Protein AF-A0A2T4DAT3-F1 (afdb_monomer)

Radius of gyration: 27.88 Å; Cα contacts (8 Å, |Δi|>4): 428; chains: 1; bounding box: 68×64×78 Å

Structure (mmCIF, N/CA/C/O backbone):
data_AF-A0A2T4DAT3-F1
#
_entry.id   AF-A0A2T4DAT3-F1
#
loop_
_atom_site.group_PDB
_atom_site.id
_atom_site.type_symbol
_atom_site.label_atom_id
_atom_site.label_alt_id
_atom_site.label_comp_id
_atom_site.label_asym_id
_atom_site.label_entity_id
_atom_site.label_seq_id
_atom_site.pdbx_PDB_ins_code
_atom_site.Cartn_x
_atom_site.Cartn_y
_atom_site.Cartn_z
_atom_site.occupancy
_atom_site.B_iso_or_equiv
_atom_site.auth_seq_id
_atom_site.auth_comp_id
_atom_site.auth_asym_id
_atom_site.auth_atom_id
_atom_site.pdbx_PDB_model_num
ATOM 1 N N . VAL A 1 1 ? 21.971 0.943 -0.989 1.00 44.75 1 VAL A N 1
ATOM 2 C CA . VAL A 1 1 ? 23.354 1.450 -1.179 1.00 44.75 1 VAL A CA 1
ATOM 3 C C . VAL A 1 1 ? 23.614 1.652 -2.658 1.00 44.75 1 VAL A C 1
ATOM 5 O O . VAL A 1 1 ? 23.822 2.780 -3.037 1.00 44.75 1 VAL A O 1
ATOM 8 N N . CYS A 1 2 ? 23.488 0.635 -3.516 1.00 46.16 2 CYS A N 1
ATOM 9 C CA . CYS A 1 2 ? 23.669 0.823 -4.967 1.00 46.16 2 CYS A CA 1
ATOM 10 C C . CYS A 1 2 ? 22.626 1.725 -5.662 1.00 46.16 2 CYS A C 1
ATOM 12 O O . CYS A 1 2 ? 22.816 2.044 -6.820 1.00 46.16 2 CYS A O 1
ATOM 14 N N . SER A 1 3 ? 21.560 2.124 -4.964 1.00 50.38 3 SER A N 1
ATOM 15 C CA . SER A 1 3 ? 20.438 2.949 -5.436 1.00 50.38 3 SER A CA 1
ATOM 16 C C . SER A 1 3 ? 20.541 4.433 -5.038 1.00 50.38 3 SER A C 1
ATOM 18 O O . SER A 1 3 ? 19.525 5.116 -4.951 1.00 50.38 3 SER A O 1
ATOM 20 N N . SER A 1 4 ? 21.725 4.925 -4.659 1.00 55.03 4 SER A N 1
ATOM 21 C CA . SER A 1 4 ? 21.943 6.351 -4.364 1.00 55.03 4 SER A CA 1
ATOM 22 C C . SER A 1 4 ? 22.802 6.982 -5.456 1.00 55.03 4 SER A C 1
ATOM 24 O O . SER A 1 4 ? 23.972 6.623 -5.598 1.00 55.03 4 SER A O 1
ATOM 26 N N . ASP A 1 5 ? 22.217 7.927 -6.190 1.00 55.81 5 ASP A N 1
ATOM 27 C CA . ASP A 1 5 ? 22.676 8.397 -7.507 1.00 55.81 5 ASP A CA 1
ATOM 28 C C . ASP A 1 5 ? 24.025 9.137 -7.527 1.00 55.81 5 ASP A C 1
ATOM 30 O O . ASP A 1 5 ? 24.589 9.352 -8.597 1.00 55.81 5 ASP A O 1
ATOM 34 N N . LEU A 1 6 ? 24.574 9.522 -6.369 1.00 57.94 6 LEU A N 1
ATOM 35 C CA . LEU A 1 6 ? 25.832 10.278 -6.255 1.00 57.94 6 LEU A CA 1
ATOM 36 C C . LEU A 1 6 ? 26.681 9.826 -5.056 1.00 57.94 6 LEU A C 1
ATOM 38 O O . LEU A 1 6 ? 27.266 10.637 -4.343 1.00 57.94 6 LEU A O 1
ATOM 42 N N . LEU A 1 7 ? 26.773 8.512 -4.845 1.00 61.69 7 LEU A N 1
ATOM 43 C CA . LEU A 1 7 ? 27.528 7.896 -3.742 1.00 61.69 7 LEU A CA 1
ATOM 44 C C . LEU A 1 7 ? 28.990 8.373 -3.647 1.00 61.69 7 LEU A C 1
ATOM 46 O O . LEU A 1 7 ? 29.550 8.421 -2.559 1.00 61.69 7 LEU A O 1
ATOM 50 N N . GLU A 1 8 ? 29.599 8.748 -4.775 1.00 57.25 8 GLU A N 1
ATOM 51 C CA . GLU A 1 8 ? 30.978 9.256 -4.842 1.00 57.25 8 GLU A CA 1
ATOM 52 C C . GLU A 1 8 ? 31.141 10.676 -4.274 1.00 57.25 8 GLU A C 1
ATOM 54 O O . GLU A 1 8 ? 32.250 11.082 -3.926 1.00 57.25 8 GLU A O 1
ATOM 59 N N . HIS A 1 9 ? 30.048 11.434 -4.171 1.00 68.31 9 HIS A N 1
ATOM 60 C CA . HIS A 1 9 ? 30.037 12.806 -3.664 1.00 68.31 9 HIS A CA 1
ATOM 61 C C . HIS A 1 9 ? 29.484 12.924 -2.241 1.00 68.31 9 HIS A C 1
ATOM 63 O O . HIS A 1 9 ? 29.600 13.992 -1.634 1.00 68.31 9 HIS A O 1
ATOM 69 N N . ASP A 1 10 ? 28.918 11.844 -1.703 1.00 69.44 10 ASP A N 1
ATOM 70 C CA . ASP A 1 10 ? 28.382 11.799 -0.350 1.00 69.44 10 ASP A CA 1
ATOM 71 C C . ASP A 1 10 ? 29.398 11.248 0.654 1.00 69.44 10 ASP A C 1
ATOM 73 O O . ASP A 1 10 ? 30.146 10.306 0.395 1.00 69.44 10 ASP A O 1
ATOM 77 N N . ASP A 1 11 ? 29.385 11.818 1.861 1.00 84.56 11 ASP A N 1
ATOM 78 C CA . ASP A 1 11 ? 30.088 11.230 3.000 1.00 84.56 11 ASP A CA 1
ATOM 79 C C . ASP A 1 11 ? 29.506 9.840 3.315 1.00 84.56 11 ASP A C 1
ATOM 81 O O . ASP A 1 11 ? 28.287 9.640 3.312 1.00 84.56 11 ASP A O 1
ATOM 85 N N . ALA A 1 12 ? 30.370 8.881 3.649 1.00 79.06 12 ALA A N 1
ATOM 86 C CA . ALA A 1 12 ? 30.005 7.484 3.870 1.00 79.06 12 ALA A CA 1
ATOM 87 C C . ALA A 1 12 ? 28.898 7.322 4.927 1.00 79.06 12 ALA A C 1
ATOM 89 O O . ALA A 1 12 ? 28.003 6.487 4.779 1.00 79.06 12 ALA A O 1
ATOM 90 N N . ASN A 1 13 ? 28.912 8.154 5.973 1.00 82.25 13 ASN A N 1
ATOM 91 C CA . ASN A 1 13 ? 27.874 8.140 7.005 1.00 82.25 13 ASN A CA 1
ATOM 92 C C . ASN A 1 13 ? 26.512 8.616 6.473 1.00 82.25 13 ASN A C 1
ATOM 94 O O . ASN A 1 13 ? 25.479 8.051 6.837 1.00 82.25 13 ASN A O 1
ATOM 98 N N . ARG A 1 14 ? 26.494 9.615 5.581 1.00 82.00 14 ARG A N 1
ATOM 99 C CA . ARG A 1 14 ? 25.264 10.100 4.936 1.00 82.00 14 ARG A CA 1
ATOM 100 C C . ARG A 1 14 ? 24.715 9.081 3.947 1.00 82.00 14 ARG A C 1
ATOM 102 O O . ARG A 1 14 ? 23.517 8.805 3.977 1.00 82.00 14 ARG A O 1
ATOM 109 N N . ALA A 1 15 ? 25.584 8.448 3.161 1.00 78.38 15 ALA A N 1
ATOM 110 C CA . ALA A 1 15 ? 25.191 7.366 2.263 1.00 78.38 15 ALA A CA 1
ATOM 111 C C . ALA A 1 15 ? 24.583 6.178 3.038 1.00 78.38 15 ALA A C 1
ATOM 113 O O . ALA A 1 15 ? 23.573 5.603 2.622 1.00 78.38 15 ALA A O 1
ATOM 114 N N . LEU A 1 16 ? 25.144 5.842 4.209 1.00 82.19 16 LEU A N 1
ATOM 115 C CA . LEU A 1 16 ? 24.597 4.813 5.098 1.00 82.19 16 LEU A CA 1
ATOM 116 C C . LEU A 1 16 ? 23.204 5.190 5.621 1.00 82.19 16 LEU A C 1
ATOM 118 O O . LEU A 1 16 ? 22.296 4.355 5.609 1.00 82.19 16 LEU A O 1
ATOM 122 N N . MET A 1 17 ? 23.022 6.437 6.066 1.00 85.69 17 MET A N 1
ATOM 123 C CA . MET A 1 17 ? 21.717 6.940 6.499 1.00 85.69 17 MET A CA 1
ATOM 124 C C . MET A 1 17 ? 20.696 6.876 5.362 1.00 85.69 17 MET A C 1
ATOM 126 O O . MET A 1 17 ? 19.624 6.308 5.559 1.00 85.69 17 MET A O 1
ATOM 130 N N . GLY A 1 18 ? 21.051 7.343 4.162 1.00 85.25 18 GLY A N 1
ATOM 131 C CA . GLY A 1 18 ? 20.182 7.288 2.984 1.00 85.25 18 GLY A CA 1
ATOM 132 C C . GLY A 1 18 ? 19.755 5.861 2.636 1.00 85.25 18 GLY A C 1
ATOM 133 O O . GLY A 1 18 ? 18.567 5.586 2.469 1.00 85.25 18 GLY A O 1
ATOM 134 N N . ALA A 1 19 ? 20.693 4.912 2.631 1.00 83.69 19 ALA A N 1
ATOM 135 C CA . ALA A 1 19 ? 20.384 3.505 2.381 1.00 83.69 19 ALA A CA 1
ATOM 136 C C . ALA A 1 19 ? 19.471 2.884 3.457 1.00 83.69 19 ALA A C 1
ATOM 138 O O . ALA A 1 19 ? 18.651 2.016 3.150 1.00 83.69 19 ALA A O 1
ATOM 139 N N . ASN A 1 20 ? 19.598 3.304 4.718 1.00 87.25 20 ASN A N 1
ATOM 140 C CA . ASN A 1 20 ? 18.721 2.850 5.798 1.00 87.25 20 ASN A CA 1
ATOM 141 C C . ASN A 1 20 ? 17.324 3.466 5.700 1.00 87.25 20 ASN A C 1
ATOM 143 O O . ASN A 1 20 ? 16.342 2.748 5.873 1.00 87.25 20 ASN A O 1
ATOM 147 N N . MET A 1 21 ? 17.234 4.754 5.369 1.00 88.62 21 MET A N 1
ATOM 148 C CA . MET A 1 21 ? 15.967 5.460 5.177 1.00 88.62 21 MET A CA 1
ATOM 149 C C . MET A 1 21 ? 15.172 4.884 4.001 1.00 88.62 21 MET A C 1
ATOM 151 O O . MET A 1 21 ? 13.973 4.661 4.134 1.00 88.62 21 MET A O 1
ATOM 155 N N . GLN A 1 22 ? 15.830 4.531 2.889 1.00 88.38 22 GLN A N 1
ATOM 156 C CA . GLN A 1 22 ? 15.166 3.890 1.743 1.00 88.38 22 GLN A CA 1
ATOM 157 C C . GLN A 1 22 ? 14.467 2.572 2.126 1.00 88.38 22 GLN A C 1
ATOM 159 O O . GLN A 1 22 ? 13.395 2.275 1.611 1.00 88.38 22 GLN A O 1
ATOM 164 N N . ARG A 1 23 ? 15.017 1.798 3.075 1.00 86.31 23 ARG A N 1
ATOM 165 C CA . ARG A 1 23 ? 14.390 0.549 3.557 1.00 86.31 23 ARG A CA 1
ATOM 166 C C . ARG A 1 23 ? 13.143 0.769 4.415 1.00 86.31 23 ARG A C 1
ATOM 168 O O . ARG A 1 23 ? 12.416 -0.185 4.668 1.00 86.31 23 ARG A O 1
ATOM 175 N N . GLN A 1 24 ? 12.927 1.992 4.888 1.00 89.06 24 GLN A N 1
ATOM 176 C CA . GLN A 1 24 ? 11.784 2.377 5.716 1.00 89.06 24 GLN A CA 1
ATOM 177 C C . GLN A 1 24 ? 10.700 3.102 4.908 1.00 89.06 24 GLN A C 1
ATOM 179 O O . GLN A 1 24 ? 9.686 3.505 5.474 1.00 89.06 24 GLN A O 1
ATOM 184 N N . ALA A 1 25 ? 10.903 3.284 3.599 1.00 89.31 25 ALA A N 1
ATOM 185 C CA . ALA A 1 25 ? 9.931 3.941 2.742 1.00 89.31 25 ALA A CA 1
ATOM 186 C C . ALA A 1 25 ? 8.633 3.124 2.661 1.00 89.31 25 ALA A C 1
ATOM 188 O O . ALA A 1 25 ? 8.641 1.926 2.368 1.00 89.31 25 ALA A O 1
ATOM 189 N N . VAL A 1 26 ? 7.510 3.794 2.915 1.00 91.88 26 VAL A N 1
ATOM 190 C CA . VAL A 1 26 ? 6.174 3.202 2.824 1.00 91.88 26 VAL A CA 1
ATOM 191 C C . VAL A 1 26 ? 5.642 3.383 1.399 1.00 91.88 26 VAL A C 1
ATOM 193 O O . VAL A 1 26 ? 5.769 4.482 0.853 1.00 91.88 26 VAL A O 1
ATOM 196 N N . PRO A 1 27 ? 5.018 2.355 0.793 1.00 90.88 27 PRO A N 1
ATOM 197 C CA . PRO A 1 27 ? 4.407 2.484 -0.524 1.00 90.88 27 PRO A CA 1
ATOM 198 C C . PRO A 1 27 ? 3.352 3.587 -0.587 1.00 90.88 27 PRO A C 1
ATOM 200 O O . PRO A 1 27 ? 2.372 3.575 0.163 1.00 90.88 27 PRO A O 1
ATOM 203 N N . THR A 1 28 ? 3.549 4.523 -1.512 1.00 91.94 28 THR A N 1
ATOM 204 C CA . THR A 1 28 ? 2.580 5.575 -1.830 1.00 91.94 28 THR A CA 1
ATOM 205 C C . THR A 1 28 ? 1.441 5.026 -2.686 1.00 91.94 28 THR A C 1
ATOM 207 O O . THR A 1 28 ? 1.580 4.022 -3.385 1.00 91.94 28 THR A O 1
ATOM 210 N N . LEU A 1 29 ? 0.291 5.699 -2.645 1.00 89.81 29 LEU A N 1
ATOM 211 C CA . LEU A 1 29 ? -0.904 5.356 -3.415 1.00 89.81 29 LEU A CA 1
ATOM 212 C C . LEU A 1 29 ? -0.630 5.337 -4.925 1.00 89.81 29 LEU A C 1
ATOM 214 O O . LEU A 1 29 ? -1.204 4.533 -5.659 1.00 89.81 29 LEU A O 1
ATOM 218 N N . ARG A 1 30 ? 0.229 6.248 -5.386 1.00 88.44 30 ARG A N 1
ATOM 219 C CA . ARG A 1 30 ? 0.659 6.364 -6.777 1.00 88.44 30 ARG A CA 1
ATOM 220 C C . ARG A 1 30 ? 2.172 6.306 -6.817 1.00 88.44 30 ARG A C 1
ATOM 222 O O . ARG A 1 30 ? 2.814 7.297 -6.505 1.00 88.44 30 ARG A O 1
ATOM 229 N N . SER A 1 31 ? 2.729 5.171 -7.209 1.00 90.62 31 SER A N 1
ATOM 230 C CA . SER A 1 31 ? 4.169 5.037 -7.417 1.00 90.62 31 SER A CA 1
ATOM 231 C C . SER A 1 31 ? 4.631 5.911 -8.589 1.00 90.62 31 SER A C 1
ATOM 233 O O . SER A 1 31 ? 3.874 6.140 -9.531 1.00 90.62 31 SER A O 1
ATOM 235 N N . GLN A 1 32 ? 5.846 6.450 -8.489 1.00 90.94 32 GLN A N 1
ATOM 236 C CA . GLN A 1 32 ? 6.472 7.242 -9.542 1.00 90.94 32 GLN A CA 1
ATOM 237 C C . GLN A 1 32 ? 7.950 6.863 -9.647 1.00 90.94 32 GLN A C 1
ATOM 239 O O . GLN A 1 32 ? 8.684 6.998 -8.663 1.00 90.94 32 GLN A O 1
ATOM 244 N N . VAL A 1 33 ? 8.389 6.431 -10.832 1.00 91.12 33 VAL A N 1
ATOM 245 C CA . VAL A 1 33 ? 9.815 6.183 -11.112 1.00 91.12 33 VAL A CA 1
ATOM 246 C C . VAL A 1 33 ? 10.648 7.438 -10.804 1.00 91.12 33 VAL A C 1
ATOM 248 O O . VAL A 1 33 ? 10.235 8.551 -11.162 1.00 91.12 33 VAL A O 1
ATOM 251 N N . PRO A 1 34 ? 11.810 7.311 -10.138 1.00 90.25 34 PRO A N 1
ATOM 252 C CA . PRO A 1 34 ? 12.684 8.452 -9.889 1.00 90.25 34 PRO A CA 1
ATOM 253 C C . PRO A 1 34 ? 13.217 9.049 -11.205 1.00 90.25 34 PRO A C 1
ATOM 255 O O . PRO A 1 34 ? 13.622 8.333 -12.112 1.00 90.25 34 PRO A O 1
ATOM 258 N N . LEU A 1 35 ? 13.226 10.384 -11.327 1.00 89.19 35 LEU A N 1
ATOM 259 C CA . LEU A 1 35 ? 13.725 11.059 -12.544 1.00 89.19 35 LEU A CA 1
ATOM 260 C C . LEU A 1 35 ? 15.229 10.857 -12.774 1.00 89.19 35 LEU A C 1
ATOM 262 O O . LEU A 1 35 ? 15.704 10.976 -13.902 1.00 89.19 35 LEU A O 1
ATOM 266 N N . VAL A 1 36 ? 15.968 10.611 -11.697 1.00 87.44 36 VAL A N 1
ATOM 267 C CA . VAL A 1 36 ? 17.388 10.271 -11.705 1.00 87.44 36 VAL A CA 1
ATOM 268 C C . VAL A 1 36 ? 17.492 8.932 -10.991 1.00 87.44 36 VAL A C 1
ATOM 270 O O . VAL A 1 36 ? 16.966 8.805 -9.891 1.00 87.44 36 VAL A O 1
ATOM 273 N N . GLY A 1 37 ? 18.091 7.947 -11.649 1.00 84.81 37 GLY A N 1
ATOM 274 C CA . GLY A 1 37 ? 18.231 6.593 -11.131 1.00 84.81 37 GLY A CA 1
ATOM 275 C C . GLY A 1 37 ? 19.542 5.965 -11.586 1.00 84.81 37 GLY A C 1
ATOM 276 O O . GLY A 1 37 ? 20.218 6.462 -12.493 1.00 84.81 37 GLY A O 1
ATOM 277 N N . THR A 1 38 ? 19.880 4.839 -10.971 1.00 83.38 38 THR A N 1
ATOM 278 C CA . THR A 1 38 ? 21.150 4.122 -11.162 1.00 83.38 38 THR A CA 1
ATOM 279 C C . THR A 1 38 ? 21.070 2.985 -12.185 1.00 83.38 38 THR A C 1
ATOM 281 O O . THR A 1 38 ? 22.096 2.446 -12.600 1.00 83.38 38 THR A O 1
ATOM 284 N N . GLY A 1 39 ? 19.863 2.598 -12.598 1.00 84.06 39 GLY A N 1
ATOM 285 C CA . GLY A 1 39 ? 19.575 1.450 -13.457 1.00 84.06 39 GLY A CA 1
ATOM 286 C C . GLY A 1 39 ? 19.421 0.128 -12.697 1.00 84.06 39 GLY A C 1
ATOM 287 O O . GLY A 1 39 ? 19.023 -0.874 -13.293 1.00 84.06 39 GLY A O 1
ATOM 288 N N . VAL A 1 40 ? 19.702 0.090 -11.389 1.00 87.81 40 VAL A N 1
ATOM 289 C CA . VAL A 1 40 ? 19.495 -1.113 -10.559 1.00 87.81 40 VAL A CA 1
ATOM 290 C C . VAL A 1 40 ? 18.040 -1.281 -10.123 1.00 87.81 40 VAL A C 1
ATOM 292 O O . VAL A 1 40 ? 17.658 -2.354 -9.660 1.00 87.81 40 VAL A O 1
ATOM 295 N N . GLU A 1 41 ? 17.218 -0.244 -10.277 1.00 89.25 41 GLU A N 1
ATOM 296 C CA . GLU A 1 41 ? 15.824 -0.188 -9.840 1.00 89.25 41 GLU A CA 1
ATOM 297 C C . GLU A 1 41 ? 14.995 -1.288 -10.502 1.00 89.25 41 GLU A C 1
ATOM 299 O O . GLU A 1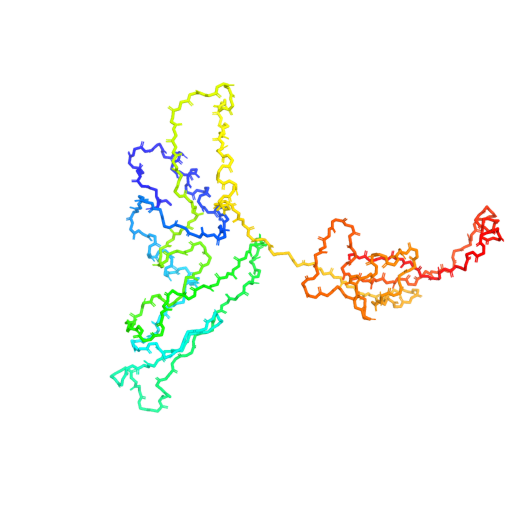 41 ? 14.197 -1.942 -9.830 1.00 89.25 41 GLU A O 1
ATOM 304 N N . ARG A 1 42 ? 15.234 -1.541 -11.795 1.00 87.88 42 ARG A N 1
ATOM 305 C CA . ARG A 1 42 ? 14.576 -2.611 -12.553 1.00 87.88 42 ARG A CA 1
ATOM 306 C C . ARG A 1 42 ? 14.943 -3.995 -12.030 1.00 87.88 42 ARG A C 1
ATOM 308 O O . ARG A 1 42 ? 14.064 -4.818 -11.793 1.00 87.88 42 ARG A O 1
ATOM 315 N N . THR A 1 43 ? 16.233 -4.243 -11.812 1.00 87.94 43 THR A N 1
ATOM 316 C CA . THR A 1 43 ? 16.722 -5.526 -11.291 1.00 87.94 43 THR A CA 1
ATOM 317 C C . THR A 1 43 ? 16.159 -5.790 -9.898 1.00 87.94 43 THR A C 1
ATOM 319 O O . THR A 1 43 ? 15.634 -6.866 -9.637 1.00 87.94 43 THR A O 1
ATOM 322 N N . VAL A 1 44 ? 16.176 -4.783 -9.018 1.00 89.19 44 VAL A N 1
ATOM 323 C CA . VAL A 1 44 ? 15.631 -4.903 -7.659 1.00 89.19 44 VAL A CA 1
ATOM 324 C C . VAL A 1 44 ? 14.126 -5.171 -7.686 1.00 89.19 44 VAL A C 1
ATOM 326 O O . VAL A 1 44 ? 13.655 -6.038 -6.954 1.00 89.19 44 VAL A O 1
ATOM 329 N N . ALA A 1 45 ? 13.364 -4.468 -8.527 1.00 88.62 45 ALA A N 1
ATOM 330 C CA . ALA A 1 45 ? 11.923 -4.677 -8.636 1.00 88.62 45 ALA A CA 1
ATOM 331 C C . ALA A 1 45 ? 11.580 -6.086 -9.149 1.00 88.62 45 ALA A C 1
ATOM 333 O O . ALA A 1 45 ? 10.704 -6.744 -8.579 1.00 88.62 45 ALA A O 1
ATOM 334 N N . GLN A 1 46 ? 12.288 -6.578 -10.168 1.00 86.06 46 GLN A N 1
ATOM 335 C CA . GLN A 1 46 ? 12.070 -7.911 -10.737 1.00 86.06 46 GLN A CA 1
ATOM 336 C C . GLN A 1 46 ? 12.481 -9.035 -9.772 1.00 86.06 46 GLN A C 1
ATOM 338 O O . GLN A 1 46 ? 11.699 -9.960 -9.549 1.00 86.06 46 GLN A O 1
ATOM 343 N N . ASP A 1 47 ? 13.647 -8.919 -9.133 1.00 87.25 47 ASP A N 1
ATOM 344 C CA . ASP A 1 47 ? 14.171 -9.938 -8.214 1.00 87.25 47 ASP A CA 1
ATOM 345 C C . ASP A 1 47 ? 13.440 -9.959 -6.862 1.00 87.25 47 ASP A C 1
ATOM 347 O O . ASP A 1 47 ? 13.501 -10.949 -6.132 1.00 87.25 47 ASP A O 1
ATOM 351 N N . SER A 1 48 ? 12.712 -8.890 -6.517 1.00 84.31 48 SER A N 1
ATOM 352 C CA . SER A 1 48 ? 11.960 -8.806 -5.258 1.00 84.31 48 SER A CA 1
ATOM 353 C C . SER A 1 48 ? 10.789 -9.790 -5.153 1.00 84.31 48 SER A C 1
ATOM 355 O O . SER A 1 48 ? 10.316 -10.061 -4.050 1.00 84.31 48 SER A O 1
ATOM 357 N N . GLY A 1 49 ? 10.283 -10.296 -6.283 1.00 84.44 49 GLY A N 1
ATOM 358 C CA . GLY A 1 49 ? 9.103 -11.165 -6.332 1.00 84.44 49 GLY A CA 1
ATOM 359 C C . GLY A 1 49 ? 7.763 -10.452 -6.104 1.00 84.44 49 GLY A C 1
ATOM 360 O O . GLY A 1 49 ? 6.723 -11.109 -6.090 1.00 84.44 49 GLY A O 1
ATOM 361 N N . PHE A 1 50 ? 7.752 -9.122 -5.945 1.00 86.06 50 PHE A N 1
ATOM 362 C CA . PHE A 1 50 ? 6.510 -8.345 -5.855 1.00 86.06 50 PHE A CA 1
ATOM 363 C C . PHE A 1 50 ? 5.871 -8.074 -7.221 1.00 86.06 50 PHE A C 1
ATOM 365 O O . PHE A 1 50 ? 4.650 -7.914 -7.299 1.00 86.06 50 PHE A O 1
ATOM 372 N N . CYS A 1 51 ? 6.676 -8.048 -8.284 1.00 90.94 51 CYS A N 1
ATOM 373 C CA . CYS A 1 51 ? 6.207 -7.926 -9.659 1.00 90.94 51 CYS A CA 1
ATOM 374 C C . CYS A 1 51 ? 5.775 -9.288 -10.204 1.00 90.94 51 CYS A C 1
ATOM 376 O O . CYS A 1 51 ? 6.396 -10.312 -9.917 1.00 90.94 51 CYS A O 1
ATOM 378 N N . VAL A 1 52 ? 4.742 -9.304 -11.043 1.00 92.31 52 VAL A N 1
ATOM 379 C CA . VAL A 1 52 ? 4.348 -10.518 -11.768 1.00 92.31 52 VAL A CA 1
ATOM 380 C C . VAL A 1 52 ? 5.090 -10.542 -13.090 1.00 92.31 52 VAL A C 1
ATOM 382 O O . VAL A 1 52 ? 4.878 -9.657 -13.913 1.00 92.31 52 VAL A O 1
ATOM 385 N N . THR A 1 53 ? 5.937 -11.544 -13.303 1.00 92.75 53 THR A N 1
ATOM 386 C CA . THR A 1 53 ? 6.689 -11.715 -14.550 1.00 92.75 53 THR A CA 1
ATOM 387 C C . THR A 1 53 ? 6.116 -12.833 -15.417 1.00 92.75 53 THR A C 1
ATOM 389 O O . THR A 1 53 ? 5.579 -13.832 -14.928 1.00 92.75 53 THR A O 1
ATOM 392 N N . ALA A 1 54 ? 6.228 -12.660 -16.730 1.00 92.31 54 ALA A N 1
ATOM 393 C CA . ALA A 1 54 ? 5.806 -13.628 -17.723 1.00 92.31 54 ALA A CA 1
ATOM 394 C C . ALA A 1 54 ? 6.741 -14.842 -17.719 1.00 92.31 54 ALA A C 1
ATOM 396 O O . ALA A 1 54 ? 7.951 -14.725 -17.930 1.00 92.31 54 ALA A O 1
ATOM 397 N N . ARG A 1 55 ? 6.179 -16.035 -17.514 1.00 89.44 55 ARG A N 1
ATOM 398 C CA . ARG A 1 55 ? 6.932 -17.298 -17.572 1.00 89.44 55 ARG A CA 1
ATOM 399 C C . ARG A 1 55 ? 7.345 -17.654 -18.997 1.00 89.44 55 ARG A C 1
ATOM 401 O O . ARG A 1 55 ? 8.405 -18.250 -19.183 1.00 89.44 55 ARG A O 1
ATOM 408 N N . ARG A 1 56 ? 6.502 -17.300 -19.966 1.00 89.94 56 ARG A N 1
ATOM 409 C CA . ARG A 1 56 ? 6.613 -17.617 -21.392 1.00 89.94 56 ARG A CA 1
ATOM 410 C C . ARG A 1 56 ? 6.195 -16.417 -22.232 1.00 89.94 56 ARG A C 1
ATOM 412 O O . ARG A 1 56 ? 5.412 -15.589 -21.763 1.00 89.94 56 ARG A O 1
ATOM 419 N N . GLY A 1 57 ? 6.721 -16.335 -23.448 1.00 91.56 57 GLY A N 1
ATOM 420 C CA . GLY A 1 57 ? 6.312 -15.352 -24.443 1.00 91.56 57 GLY A CA 1
ATOM 421 C C . GLY A 1 57 ? 4.934 -15.666 -25.027 1.00 91.56 57 GLY A C 1
ATOM 422 O O . GLY A 1 57 ? 4.501 -16.821 -25.101 1.00 91.56 57 GLY A O 1
ATOM 423 N N . GLY A 1 58 ? 4.221 -14.625 -25.445 1.00 92.69 58 GLY A N 1
ATOM 424 C CA . GLY A 1 58 ? 2.852 -14.773 -25.919 1.00 92.69 58 GLY A CA 1
ATOM 425 C C . GLY A 1 58 ? 2.153 -13.457 -26.222 1.00 92.69 58 GLY A C 1
ATOM 426 O O . GLY A 1 58 ? 2.773 -12.399 -26.314 1.00 92.69 58 GLY A O 1
ATOM 427 N N . VAL A 1 59 ? 0.834 -13.538 -26.361 1.00 94.12 59 VAL A N 1
ATOM 428 C CA . VAL A 1 59 ? -0.056 -12.394 -26.569 1.00 94.12 59 VAL A CA 1
ATOM 429 C C . VAL A 1 59 ? -1.096 -12.372 -25.463 1.00 94.12 59 VAL A C 1
ATOM 431 O O . VAL A 1 59 ? -1.625 -13.407 -25.057 1.00 94.12 59 VAL A O 1
ATOM 434 N N . ILE A 1 60 ? -1.414 -11.186 -24.969 1.00 94.62 60 ILE A N 1
ATOM 435 C CA . ILE A 1 60 ? -2.376 -11.037 -23.884 1.00 94.62 60 ILE A CA 1
ATOM 436 C C . ILE A 1 60 ? -3.798 -11.169 -24.415 1.00 94.62 60 ILE A C 1
ATOM 438 O O . ILE A 1 60 ? -4.260 -10.368 -25.227 1.00 94.62 60 ILE A O 1
ATOM 442 N N . GLU A 1 61 ? -4.505 -12.178 -23.916 1.00 93.06 61 GLU A N 1
ATOM 443 C CA . GLU A 1 61 ? -5.865 -12.500 -24.334 1.00 93.06 61 GLU A CA 1
ATOM 444 C C . GLU A 1 61 ? -6.907 -11.695 -23.562 1.00 93.06 61 GLU A C 1
ATOM 446 O O . GLU A 1 61 ? -7.851 -11.184 -24.161 1.00 93.06 61 GLU A O 1
ATOM 451 N N . SER A 1 62 ? -6.730 -11.536 -22.249 1.00 93.19 62 SER A N 1
ATOM 452 C CA . SER A 1 62 ? -7.603 -10.698 -21.425 1.00 93.19 62 SER A CA 1
ATOM 453 C C . SER A 1 62 ? -6.866 -10.146 -20.211 1.00 93.19 62 SER A C 1
ATOM 455 O O . SER A 1 62 ? -6.095 -10.862 -19.568 1.00 93.19 62 SER A O 1
ATOM 457 N N . VAL A 1 63 ? -7.160 -8.894 -19.860 1.00 93.69 63 VAL A N 1
ATOM 458 C CA . VAL A 1 63 ? -6.633 -8.226 -18.666 1.00 93.69 63 VAL A CA 1
ATOM 459 C C . VAL A 1 63 ? -7.802 -7.780 -17.806 1.00 93.69 63 VAL A C 1
ATOM 461 O O . VAL A 1 63 ? -8.584 -6.927 -18.218 1.00 93.69 63 VAL A O 1
ATOM 464 N N . ASP A 1 64 ? -7.878 -8.332 -16.603 1.00 92.38 64 ASP A N 1
ATOM 465 C CA . ASP A 1 64 ? -8.753 -7.860 -15.541 1.00 92.38 64 ASP A CA 1
ATOM 466 C C . ASP A 1 64 ? -7.914 -7.184 -14.456 1.00 92.38 64 ASP A C 1
ATOM 468 O O . ASP A 1 64 ? -6.703 -7.381 -14.346 1.00 92.38 64 ASP A O 1
ATOM 472 N N . ALA A 1 65 ? -8.580 -6.454 -13.560 1.00 89.25 65 ALA A N 1
ATOM 473 C CA . ALA A 1 65 ? -7.910 -5.946 -12.374 1.00 89.25 65 ALA A CA 1
ATOM 474 C C . ALA A 1 65 ? -7.288 -7.088 -11.555 1.00 89.25 65 ALA A C 1
ATOM 476 O O . ALA A 1 65 ? -6.182 -6.916 -11.066 1.00 89.25 65 ALA A O 1
ATOM 477 N N . ALA A 1 66 ? -7.966 -8.230 -11.404 1.00 91.56 66 ALA A N 1
ATOM 478 C CA . ALA A 1 66 ? -7.545 -9.324 -10.523 1.00 91.56 66 ALA A CA 1
ATOM 479 C C . ALA A 1 66 ? -6.767 -10.453 -11.219 1.00 91.56 66 ALA A C 1
ATOM 481 O O . ALA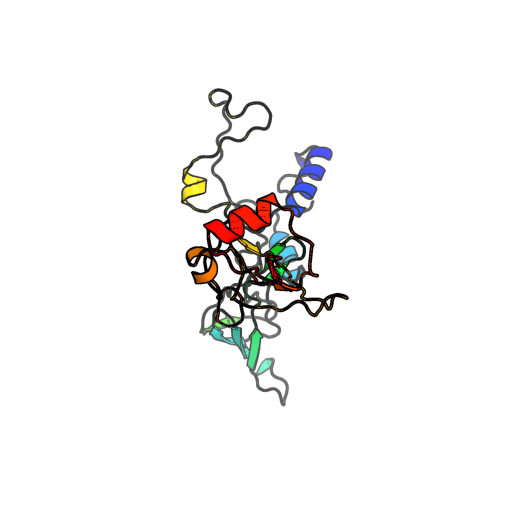 A 1 66 ? -6.177 -11.283 -10.532 1.00 91.56 66 ALA A O 1
ATOM 482 N N . ARG A 1 67 ? -6.768 -10.525 -12.552 1.00 94.00 67 ARG A N 1
ATOM 483 C CA . ARG A 1 67 ? -6.098 -11.604 -13.288 1.00 94.00 67 ARG A CA 1
ATOM 484 C C . ARG A 1 67 ? -5.667 -11.170 -14.680 1.00 94.00 67 ARG A C 1
ATOM 486 O O . ARG A 1 67 ? -6.317 -10.339 -15.304 1.00 94.00 67 ARG A O 1
ATOM 493 N N . ILE A 1 68 ? -4.605 -11.786 -15.176 1.00 94.12 68 ILE A N 1
ATOM 494 C CA . ILE A 1 68 ? -4.085 -11.596 -16.529 1.00 94.12 68 ILE A CA 1
ATOM 495 C C . ILE A 1 68 ? -4.048 -12.963 -17.201 1.00 94.12 68 ILE A C 1
ATOM 497 O O . ILE A 1 68 ? -3.524 -13.920 -16.631 1.00 94.12 68 ILE A O 1
ATOM 501 N N . VAL A 1 69 ? -4.617 -13.055 -18.400 1.00 94.12 69 VAL A N 1
ATOM 502 C CA . VAL A 1 69 ? -4.627 -14.277 -19.208 1.00 94.12 69 VAL A CA 1
ATOM 503 C C . VAL A 1 69 ? -3.742 -14.055 -20.423 1.00 94.12 69 VAL A C 1
ATOM 505 O O . VAL A 1 69 ? -3.978 -13.149 -21.226 1.00 94.12 69 VAL A O 1
ATOM 508 N N . VAL A 1 70 ? -2.717 -14.889 -20.544 1.00 93.69 70 VAL A N 1
ATOM 509 C CA . VAL A 1 70 ? -1.732 -14.858 -21.622 1.00 93.69 70 VAL A CA 1
ATOM 510 C C . VAL A 1 70 ? -1.927 -16.090 -22.488 1.00 93.69 70 VAL A C 1
ATOM 512 O O . VAL A 1 70 ? -1.888 -17.216 -21.998 1.00 93.69 70 VAL A O 1
ATOM 515 N N . ARG A 1 71 ? -2.077 -15.874 -23.790 1.00 91.94 71 ARG A N 1
ATOM 516 C CA . ARG A 1 71 ? -2.011 -16.924 -24.796 1.00 91.94 71 ARG A CA 1
ATOM 517 C C . ARG A 1 71 ? -0.561 -17.126 -25.205 1.00 91.94 71 ARG A C 1
ATOM 519 O O . ARG A 1 71 ? 0.061 -16.220 -25.756 1.00 91.94 71 ARG A O 1
ATOM 526 N N . VAL A 1 72 ? -0.031 -18.302 -24.914 1.00 90.44 72 VAL A N 1
ATOM 527 C CA . VAL A 1 72 ? 1.375 -18.642 -25.138 1.00 90.44 72 VAL A CA 1
ATOM 528 C C . VAL A 1 72 ? 1.614 -18.892 -26.625 1.00 90.44 72 VAL A C 1
ATOM 530 O O . VAL A 1 72 ? 0.742 -19.396 -27.336 1.00 90.44 72 VAL A O 1
ATOM 533 N N . ASN A 1 73 ? 2.800 -18.531 -27.112 1.00 87.12 73 ASN A N 1
ATOM 534 C CA . ASN A 1 73 ? 3.187 -18.837 -28.484 1.00 87.12 73 ASN A CA 1
ATOM 535 C C . ASN A 1 73 ? 3.347 -20.353 -28.683 1.00 87.12 73 ASN A C 1
ATOM 537 O O . ASN A 1 73 ? 3.892 -21.057 -27.831 1.00 87.12 73 ASN A O 1
ATOM 541 N N . ASN A 1 74 ? 2.942 -20.856 -29.852 1.00 78.75 74 ASN A N 1
ATOM 542 C CA . ASN A 1 74 ? 3.037 -22.285 -30.182 1.00 78.75 74 ASN A CA 1
ATOM 543 C C . ASN A 1 74 ? 4.479 -22.824 -30.112 1.00 78.75 74 ASN A C 1
ATOM 545 O O . ASN A 1 74 ? 4.673 -24.006 -29.857 1.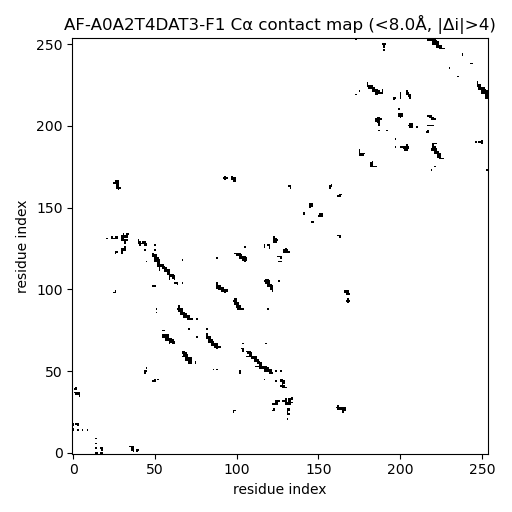00 78.75 74 ASN A O 1
ATOM 549 N N . GLU A 1 75 ? 5.481 -21.964 -30.319 1.00 75.69 75 GLU A N 1
ATOM 550 C CA . GLU A 1 75 ? 6.908 -22.313 -30.245 1.00 75.69 75 GLU A CA 1
ATOM 551 C C . GLU A 1 75 ? 7.379 -22.616 -28.812 1.00 75.69 75 GLU A C 1
ATOM 553 O O . GLU A 1 75 ? 8.298 -23.407 -28.621 1.00 75.69 75 GLU A O 1
ATOM 558 N N . GLU A 1 76 ? 6.730 -22.021 -27.806 1.00 71.44 76 GLU A N 1
ATOM 559 C CA . GLU A 1 76 ? 7.027 -22.198 -26.375 1.00 71.44 76 GLU A CA 1
ATOM 560 C C . GLU A 1 76 ? 6.019 -23.133 -25.677 1.00 71.44 76 GLU A C 1
ATOM 562 O O . GLU A 1 76 ? 6.029 -23.285 -24.451 1.00 71.44 76 GLU A O 1
ATOM 567 N N . THR A 1 77 ? 5.121 -23.751 -26.449 1.00 73.19 77 THR A N 1
ATOM 568 C CA . THR A 1 77 ? 4.086 -24.653 -25.940 1.00 73.19 77 THR A CA 1
ATOM 569 C C . THR A 1 77 ? 4.561 -26.101 -26.049 1.00 73.19 77 THR A C 1
ATOM 571 O O . THR A 1 77 ? 4.824 -26.600 -27.142 1.00 73.19 77 THR A O 1
ATOM 574 N N . GLU A 1 78 ? 4.660 -26.800 -24.916 1.00 73.50 78 GLU A N 1
ATOM 575 C CA . GLU A 1 78 ? 4.950 -28.237 -24.902 1.00 73.50 78 GLU A CA 1
ATOM 576 C C . GLU A 1 78 ? 3.716 -29.056 -25.316 1.00 73.50 78 GLU A C 1
ATOM 578 O O . GLU A 1 78 ? 2.568 -28.671 -25.075 1.00 73.50 78 GLU A O 1
ATOM 583 N N . ALA A 1 79 ? 3.944 -30.212 -25.948 1.00 61.66 79 ALA A N 1
ATOM 584 C CA . ALA A 1 79 ? 2.875 -31.083 -26.428 1.00 61.66 79 ALA A CA 1
ATOM 585 C C . ALA A 1 79 ? 2.045 -31.638 -25.252 1.00 61.66 79 ALA A C 1
ATOM 587 O O . ALA A 1 79 ? 2.459 -32.583 -24.583 1.00 61.66 79 ALA A O 1
ATOM 588 N N . GLY A 1 80 ? 0.865 -31.054 -25.023 1.00 69.12 80 GLY A N 1
ATOM 589 C CA . GLY A 1 80 ? -0.067 -31.438 -23.956 1.00 69.12 80 GLY A CA 1
ATOM 590 C C . GLY A 1 80 ? -0.484 -30.297 -23.023 1.00 69.12 80 GLY A C 1
ATOM 591 O O . GLY A 1 80 ? -1.366 -30.507 -22.194 1.00 69.12 80 GLY A O 1
ATOM 592 N N . ASP A 1 81 ? 0.107 -29.107 -23.157 1.00 78.00 81 ASP A N 1
ATOM 593 C CA . ASP A 1 81 ? -0.279 -27.935 -22.370 1.00 78.00 81 ASP A CA 1
ATOM 594 C C . ASP A 1 81 ? -1.466 -27.185 -23.007 1.00 78.00 81 ASP A C 1
ATOM 596 O O . ASP A 1 81 ? -1.650 -27.188 -24.225 1.00 78.00 81 ASP A O 1
ATOM 600 N N . ALA A 1 82 ? -2.276 -26.516 -22.184 1.00 75.44 82 ALA A N 1
ATOM 601 C CA . ALA A 1 82 ? -3.460 -25.776 -22.622 1.00 75.44 82 ALA A CA 1
ATOM 602 C C . ALA A 1 82 ? -3.121 -24.514 -23.445 1.00 75.44 82 ALA A C 1
ATOM 604 O O . ALA A 1 82 ? -4.027 -23.875 -23.977 1.00 75.44 82 ALA A O 1
ATOM 605 N N . GLY A 1 83 ? -1.836 -24.145 -23.545 1.00 82.94 83 GLY A N 1
ATOM 606 C CA . GLY A 1 83 ? -1.359 -22.978 -24.298 1.00 82.94 83 GLY A CA 1
ATOM 607 C C . GLY A 1 83 ? -1.806 -21.633 -23.714 1.00 82.94 83 GLY A C 1
ATOM 608 O O . GLY A 1 83 ? -1.717 -20.607 -24.388 1.00 82.94 83 GLY A O 1
ATOM 609 N N . VAL A 1 84 ? -2.309 -21.626 -22.474 1.00 89.00 84 VAL A N 1
ATOM 610 C CA . VAL A 1 84 ? -2.829 -20.439 -21.787 1.00 89.00 84 VAL A CA 1
ATOM 611 C C . VAL A 1 84 ? -2.266 -20.377 -20.371 1.00 89.00 84 VAL A C 1
ATOM 613 O O . VAL A 1 84 ? -2.465 -21.296 -19.578 1.00 89.00 84 VAL A O 1
ATOM 616 N N . ASP A 1 85 ? -1.612 -19.265 -20.046 1.00 90.88 85 ASP A N 1
ATOM 617 C CA . ASP A 1 85 ? -1.119 -18.957 -18.707 1.00 90.88 85 ASP A CA 1
ATOM 618 C C . ASP A 1 85 ? -2.052 -17.960 -18.014 1.00 90.88 85 ASP A C 1
ATOM 620 O O . ASP A 1 85 ? -2.372 -16.899 -18.553 1.00 90.88 85 ASP A O 1
ATOM 624 N N . ILE A 1 86 ? -2.472 -18.288 -16.790 1.00 92.62 86 ILE A N 1
ATOM 625 C CA . ILE A 1 86 ? -3.317 -17.423 -15.960 1.00 92.62 86 ILE A CA 1
ATOM 626 C C . ILE A 1 86 ? -2.500 -16.931 -14.768 1.00 92.62 86 ILE A C 1
ATOM 628 O O . ILE A 1 86 ? -2.016 -17.723 -13.957 1.00 92.62 86 ILE A O 1
ATOM 632 N N . TYR A 1 87 ? -2.393 -15.613 -14.638 1.00 93.56 87 TYR A N 1
ATOM 633 C CA . TYR A 1 87 ? -1.711 -14.941 -13.541 1.00 93.56 87 TYR A CA 1
ATOM 634 C C . TYR A 1 87 ? -2.743 -14.253 -12.652 1.00 93.56 87 TYR A C 1
ATOM 636 O O . TYR A 1 87 ? -3.412 -13.319 -13.090 1.00 93.56 87 TYR A O 1
ATOM 644 N N . ASN A 1 88 ? -2.870 -14.698 -11.403 1.00 93.69 88 ASN A N 1
ATOM 645 C CA . ASN A 1 88 ? -3.741 -14.056 -10.418 1.00 93.69 88 ASN A CA 1
ATOM 646 C C . ASN A 1 88 ? -2.971 -12.947 -9.696 1.00 93.69 88 ASN A C 1
ATOM 648 O O . ASN A 1 88 ? -1.862 -13.174 -9.217 1.00 93.69 88 ASN A O 1
ATOM 652 N N . LEU A 1 89 ? -3.569 -11.761 -9.623 1.00 93.75 89 LEU A N 1
ATOM 653 C CA . LEU A 1 89 ? -2.986 -10.583 -8.996 1.00 93.75 89 LEU A CA 1
ATOM 654 C C . LEU A 1 89 ? -3.435 -10.474 -7.542 1.00 93.75 89 LEU A C 1
ATOM 656 O O . LEU A 1 89 ? -4.623 -10.572 -7.229 1.00 93.75 89 LEU A O 1
ATOM 660 N N . THR A 1 90 ? -2.483 -10.196 -6.661 1.00 92.38 90 THR A N 1
ATOM 661 C CA . THR A 1 90 ? -2.754 -9.927 -5.249 1.00 92.38 90 THR A CA 1
ATOM 662 C C . THR A 1 90 ? -3.380 -8.543 -5.100 1.00 92.38 90 THR A C 1
ATOM 664 O O . THR A 1 90 ? -2.792 -7.540 -5.511 1.00 92.38 90 THR A O 1
ATOM 667 N N . LYS A 1 91 ? -4.571 -8.470 -4.501 1.00 92.69 91 LYS A N 1
ATOM 668 C CA . LYS A 1 91 ? -5.308 -7.219 -4.277 1.00 92.69 91 LYS A CA 1
ATOM 669 C C . LYS A 1 91 ? -5.449 -6.917 -2.801 1.00 92.69 91 LYS A C 1
ATOM 671 O O . LYS A 1 91 ? -5.833 -7.799 -2.040 1.00 92.69 91 LYS A O 1
ATOM 676 N N . TYR A 1 92 ? -5.161 -5.666 -2.437 1.00 90.25 92 TYR A N 1
ATOM 677 C CA . TYR A 1 92 ? -5.389 -5.087 -1.106 1.00 90.25 92 TYR A CA 1
ATOM 678 C C . TYR A 1 92 ? -5.083 -6.048 0.050 1.00 90.25 92 TYR A C 1
ATOM 680 O O . TYR A 1 92 ? -5.884 -6.236 0.961 1.00 90.25 92 TYR A O 1
ATOM 688 N N . THR A 1 93 ? -3.924 -6.699 -0.012 1.00 91.56 93 THR A N 1
ATOM 689 C CA . THR A 1 93 ? -3.502 -7.675 0.993 1.00 91.56 93 THR A CA 1
ATOM 690 C C . THR A 1 93 ? -2.603 -7.001 2.017 1.00 91.56 93 THR A C 1
ATOM 692 O O . THR A 1 93 ? -1.790 -6.141 1.683 1.00 91.56 93 THR A O 1
ATOM 695 N N . ARG A 1 94 ? -2.745 -7.382 3.284 1.00 91.62 94 ARG A N 1
ATOM 696 C CA . ARG A 1 94 ? -1.954 -6.820 4.377 1.00 91.62 94 ARG A CA 1
ATOM 697 C C . ARG A 1 94 ? -0.506 -7.321 4.336 1.00 91.62 94 ARG A C 1
ATOM 699 O O . ARG A 1 94 ? -0.260 -8.511 4.153 1.00 91.62 94 ARG A O 1
ATOM 706 N N . SER A 1 95 ? 0.443 -6.420 4.580 1.00 89.31 95 SER A N 1
ATOM 707 C CA . SER A 1 95 ? 1.839 -6.759 4.872 1.00 89.31 95 SER A CA 1
ATOM 708 C C . SER A 1 95 ? 2.103 -6.883 6.378 1.00 89.31 95 SER A C 1
ATOM 710 O O . SER A 1 95 ? 1.348 -6.382 7.209 1.00 89.31 95 SER A O 1
ATOM 712 N N . ASN A 1 96 ? 3.249 -7.453 6.753 1.00 87.12 96 ASN A N 1
ATOM 713 C CA . ASN A 1 96 ? 3.668 -7.541 8.160 1.00 87.12 96 ASN A CA 1
ATOM 714 C C . ASN A 1 96 ? 3.798 -6.173 8.861 1.00 87.12 96 ASN A C 1
ATOM 716 O O . ASN A 1 96 ? 3.729 -6.107 10.083 1.00 87.12 96 ASN A O 1
ATOM 720 N N . GLN A 1 97 ? 3.991 -5.089 8.105 1.00 86.62 97 GLN A N 1
ATOM 721 C CA . GLN A 1 97 ? 4.094 -3.721 8.628 1.00 86.62 97 GLN A CA 1
ATOM 722 C C . GLN A 1 97 ? 2.765 -2.954 8.521 1.00 86.62 97 GLN A C 1
ATOM 724 O O . GLN A 1 97 ? 2.752 -1.728 8.596 1.00 86.62 97 GLN A O 1
ATOM 729 N N . ASN A 1 98 ? 1.644 -3.659 8.326 1.00 90.19 98 ASN A N 1
ATOM 730 C CA . ASN A 1 98 ? 0.313 -3.075 8.132 1.00 90.19 98 ASN A CA 1
ATOM 731 C C . ASN A 1 98 ? 0.230 -2.128 6.922 1.00 90.19 98 ASN A C 1
ATOM 733 O O . ASN A 1 98 ? -0.584 -1.205 6.896 1.00 90.19 98 ASN A O 1
ATOM 737 N N . THR A 1 99 ? 1.079 -2.335 5.913 1.00 89.94 99 THR A N 1
ATOM 738 C CA . THR A 1 99 ? 0.986 -1.644 4.620 1.00 89.94 99 THR A CA 1
ATOM 739 C C . THR A 1 99 ? 0.166 -2.471 3.634 1.00 89.94 99 THR A C 1
ATOM 741 O O . THR A 1 99 ? -0.082 -3.662 3.847 1.00 89.94 99 THR A O 1
ATOM 744 N N . CYS A 1 100 ? -0.271 -1.833 2.552 1.00 91.19 100 CYS A N 1
ATOM 745 C CA . CYS A 1 100 ? -1.029 -2.478 1.490 1.00 91.19 100 CYS A CA 1
ATOM 746 C C . CYS A 1 100 ? -0.108 -3.085 0.419 1.00 91.19 100 CYS A C 1
ATOM 748 O O . CYS A 1 100 ? 0.690 -2.385 -0.203 1.00 91.19 100 CYS A O 1
ATOM 750 N N . ILE A 1 101 ? -0.263 -4.385 0.172 1.00 91.81 101 ILE A N 1
ATOM 751 C CA . ILE A 1 101 ? 0.286 -5.091 -0.985 1.00 91.81 101 ILE A CA 1
ATOM 752 C C . ILE A 1 101 ? -0.820 -5.157 -2.035 1.00 91.81 101 ILE A C 1
ATOM 754 O O . ILE A 1 101 ? -1.827 -5.850 -1.869 1.00 91.81 101 ILE A O 1
ATOM 758 N N . ASN A 1 102 ? -0.629 -4.422 -3.123 1.00 93.00 102 ASN A N 1
ATOM 759 C CA . ASN A 1 102 ? -1.557 -4.383 -4.239 1.00 93.00 102 ASN A CA 1
ATOM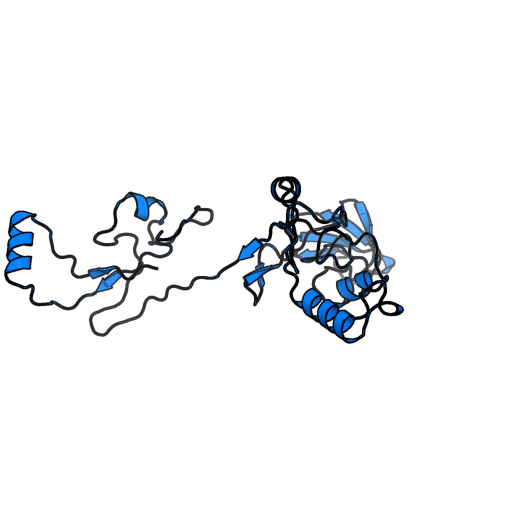 760 C C . ASN A 1 102 ? -0.771 -4.452 -5.543 1.00 93.00 102 ASN A C 1
ATOM 762 O O . ASN A 1 102 ? 0.106 -3.623 -5.772 1.00 93.00 102 ASN A O 1
ATOM 766 N N . GLN A 1 103 ? -1.099 -5.427 -6.382 1.00 93.06 103 GLN A N 1
ATOM 767 C CA . GLN A 1 103 ? -0.510 -5.565 -7.705 1.00 93.06 103 GLN A CA 1
ATOM 768 C C . GLN A 1 103 ? -1.410 -4.924 -8.755 1.00 93.06 103 GLN A C 1
ATOM 770 O O . GLN A 1 103 ? -2.631 -5.101 -8.727 1.00 93.06 103 GLN A O 1
ATOM 775 N N . ARG A 1 104 ? -0.831 -4.205 -9.714 1.00 91.69 104 ARG A N 1
ATOM 776 C CA . ARG A 1 104 ? -1.565 -3.537 -10.793 1.00 91.69 104 ARG A CA 1
ATOM 777 C C . ARG A 1 104 ? -1.053 -4.005 -12.147 1.00 91.69 104 ARG A C 1
ATOM 779 O O . ARG A 1 104 ? 0.128 -3.892 -12.431 1.00 91.69 104 ARG A O 1
ATOM 786 N N . SER A 1 105 ? -1.953 -4.495 -12.995 1.00 92.75 105 SER A N 1
ATOM 787 C CA . SER A 1 105 ? -1.629 -4.841 -14.380 1.00 92.75 105 SER A CA 1
ATOM 788 C C . SER A 1 105 ? -1.116 -3.614 -15.140 1.00 92.75 105 SER A C 1
ATOM 790 O O . SER A 1 105 ? -1.782 -2.572 -15.129 1.00 92.75 105 SER A O 1
ATOM 792 N N . ILE A 1 106 ? 0.021 -3.750 -15.821 1.00 92.31 106 ILE A N 1
ATOM 793 C CA . ILE A 1 106 ? 0.578 -2.691 -16.684 1.00 92.31 106 ILE A CA 1
ATOM 794 C C . ILE A 1 106 ? 0.202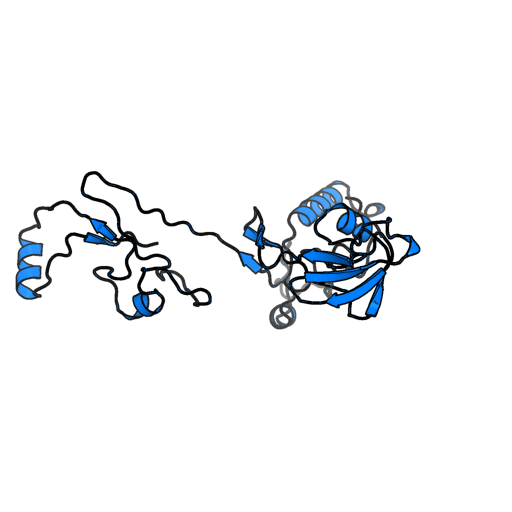 -2.885 -18.152 1.00 92.31 106 ILE A C 1
ATOM 796 O O . ILE A 1 106 ? 0.104 -1.934 -18.923 1.00 92.31 106 ILE A O 1
ATOM 800 N N . VAL A 1 107 ? -0.033 -4.139 -18.510 1.00 93.00 107 VAL A N 1
ATOM 801 C CA . VAL A 1 107 ? -0.284 -4.595 -19.867 1.00 93.00 107 VAL A CA 1
ATOM 802 C C . VAL A 1 107 ? -1.739 -4.412 -20.295 1.00 93.00 107 VAL A C 1
ATOM 804 O O . VAL A 1 107 ? -2.649 -4.321 -19.465 1.00 93.00 107 VAL A O 1
ATOM 807 N N . ARG A 1 108 ? -1.972 -4.384 -21.607 1.00 93.56 108 ARG A N 1
ATOM 808 C CA . ARG A 1 108 ? -3.289 -4.275 -22.238 1.00 93.56 108 ARG A CA 1
ATOM 809 C C . ARG A 1 108 ? -3.594 -5.509 -23.080 1.00 93.56 108 ARG A C 1
ATOM 811 O O . ARG A 1 108 ? -2.716 -6.282 -23.454 1.00 93.56 108 ARG A O 1
ATOM 818 N N . GLN A 1 109 ? -4.876 -5.701 -23.371 1.00 94.00 109 GLN A N 1
ATOM 819 C CA . GLN A 1 109 ? -5.314 -6.769 -24.263 1.00 94.00 109 GLN A CA 1
ATOM 820 C C . GLN A 1 109 ? -4.693 -6.590 -25.656 1.00 94.00 109 GLN A C 1
ATOM 822 O O . GLN A 1 109 ? -4.775 -5.506 -26.233 1.00 94.00 109 GLN A O 1
ATOM 827 N N . GLY A 1 110 ? -4.110 -7.660 -26.197 1.00 92.69 110 GLY A N 1
ATOM 828 C CA . GLY A 1 110 ? -3.435 -7.663 -27.494 1.00 92.69 110 GLY A CA 1
ATOM 829 C C . GLY A 1 110 ? -1.947 -7.306 -27.456 1.00 92.69 110 GLY A C 1
ATOM 830 O O . GLY A 1 110 ? -1.294 -7.417 -28.493 1.00 92.69 110 GLY A O 1
ATOM 831 N N . ASP A 1 111 ? -1.395 -6.928 -26.300 1.00 93.50 111 ASP A N 1
ATOM 832 C CA . ASP A 1 111 ? 0.042 -6.681 -26.172 1.00 93.50 111 ASP A CA 1
ATOM 833 C C . ASP A 1 111 ? 0.831 -7.991 -26.339 1.00 93.50 111 ASP A C 1
ATOM 835 O O . ASP A 1 111 ? 0.427 -9.057 -25.857 1.00 93.50 111 ASP A O 1
ATOM 839 N N . VAL A 1 112 ? 1.966 -7.899 -27.036 1.00 93.56 112 VAL A N 1
ATOM 840 C CA . VAL A 1 112 ? 2.915 -9.003 -27.230 1.00 93.56 112 VAL A CA 1
ATOM 841 C C . VAL A 1 112 ? 3.960 -8.933 -26.127 1.00 93.56 112 VAL A C 1
ATOM 843 O O . VAL A 1 112 ? 4.556 -7.880 -25.910 1.00 93.56 112 VAL A O 1
ATOM 846 N N . ILE A 1 113 ? 4.193 -10.054 -25.455 1.00 93.62 113 ILE A N 1
ATOM 847 C CA . ILE A 1 113 ? 5.124 -10.163 -24.334 1.00 93.62 113 ILE A CA 1
ATOM 848 C C . ILE A 1 113 ? 6.196 -11.213 -24.618 1.00 93.62 113 ILE A C 1
ATOM 850 O O . ILE A 1 113 ? 5.944 -12.221 -25.288 1.00 93.62 113 ILE A O 1
ATOM 854 N N . ALA A 1 114 ? 7.384 -11.002 -24.068 1.00 92.12 114 ALA A N 1
ATOM 855 C CA . ALA A 1 114 ? 8.453 -11.985 -24.031 1.00 92.12 114 ALA A CA 1
ATOM 856 C C . ALA A 1 114 ? 8.558 -12.631 -22.643 1.00 92.12 114 ALA A C 1
ATOM 858 O O . ALA A 1 114 ? 8.069 -12.122 -21.631 1.00 92.12 114 ALA A O 1
ATOM 859 N N . ARG A 1 115 ? 9.244 -13.774 -22.582 1.00 90.75 115 ARG A N 1
ATOM 860 C CA . ARG A 1 115 ? 9.605 -14.399 -21.310 1.00 90.75 115 ARG A CA 1
ATOM 861 C C . ARG A 1 115 ? 10.440 -13.432 -20.461 1.00 90.75 115 ARG A C 1
ATOM 863 O O . ARG A 1 115 ? 11.470 -12.943 -20.913 1.00 90.75 115 ARG A O 1
ATOM 870 N N . GLY A 1 116 ? 10.029 -13.233 -19.210 1.00 88.56 116 GLY A N 1
ATOM 871 C CA . GLY A 1 116 ? 10.683 -12.337 -18.253 1.00 88.56 116 GLY A CA 1
ATOM 872 C C . GLY A 1 116 ? 10.122 -10.914 -18.217 1.00 88.56 116 GLY A C 1
ATOM 873 O O . GLY A 1 116 ? 10.502 -10.152 -17.328 1.00 88.56 116 GLY A O 1
ATOM 874 N N . ASP A 1 117 ? 9.195 -10.558 -19.110 1.00 91.25 117 ASP A N 1
ATOM 875 C CA . ASP A 1 117 ? 8.543 -9.248 -19.068 1.00 91.25 117 ASP A CA 1
ATOM 876 C C . ASP A 1 117 ? 7.629 -9.111 -17.848 1.00 91.25 117 ASP A C 1
ATOM 878 O O . ASP A 1 117 ? 7.016 -10.075 -17.385 1.00 91.25 117 ASP A O 1
ATOM 882 N N . VAL A 1 118 ? 7.529 -7.895 -17.314 1.00 92.50 118 VAL A N 1
ATOM 883 C CA . VAL A 1 118 ? 6.651 -7.590 -16.181 1.00 92.50 118 VAL A CA 1
ATOM 884 C C . VAL A 1 118 ? 5.223 -7.417 -16.699 1.00 92.50 118 VAL A C 1
ATOM 886 O O . VAL A 1 118 ? 4.966 -6.622 -17.593 1.00 92.50 118 VAL A O 1
ATOM 889 N N . LEU A 1 119 ? 4.283 -8.176 -16.143 1.00 92.81 119 LEU A N 1
ATOM 890 C CA . LEU A 1 119 ? 2.856 -8.135 -16.474 1.00 92.81 119 LEU A CA 1
ATOM 891 C C . LEU A 1 119 ? 2.069 -7.244 -15.512 1.00 92.81 119 LEU A C 1
ATOM 893 O O . LEU A 1 119 ? 1.091 -6.594 -15.897 1.00 92.81 119 LEU A O 1
ATOM 897 N N . ALA A 1 120 ? 2.488 -7.220 -14.249 1.00 93.88 120 ALA A N 1
ATOM 898 C CA . ALA A 1 120 ? 1.896 -6.382 -13.223 1.00 93.88 120 ALA A CA 1
ATOM 899 C C . ALA A 1 120 ? 2.955 -5.848 -12.261 1.00 93.88 120 ALA A C 1
ATOM 901 O O . ALA A 1 120 ? 3.820 -6.598 -11.796 1.00 93.88 120 ALA A O 1
ATOM 902 N N . ASP A 1 121 ? 2.817 -4.570 -11.933 1.00 93.38 121 ASP A N 1
ATOM 903 C CA . ASP A 1 121 ? 3.617 -3.888 -10.930 1.00 93.38 121 ASP A CA 1
ATOM 904 C C . ASP A 1 121 ? 3.174 -4.301 -9.531 1.00 93.38 121 ASP A C 1
ATOM 906 O O . ASP A 1 121 ? 1.986 -4.519 -9.276 1.00 93.38 121 ASP A O 1
ATOM 910 N N . GLY A 1 122 ? 4.144 -4.401 -8.627 1.00 91.19 122 GLY A N 1
ATOM 911 C CA . GLY A 1 122 ? 3.915 -4.577 -7.198 1.00 91.19 122 GLY A CA 1
ATOM 912 C C . GLY A 1 122 ? 3.735 -3.249 -6.449 1.00 91.19 122 GLY A C 1
ATOM 913 O O . GLY A 1 122 ? 3.721 -2.177 -7.055 1.00 91.19 122 GLY A O 1
ATOM 914 N N . PRO A 1 123 ? 3.625 -3.291 -5.109 1.00 91.25 123 PRO A N 1
ATOM 915 C CA . PRO A 1 123 ? 3.693 -2.081 -4.294 1.00 91.25 123 PRO A CA 1
ATOM 916 C C . PRO A 1 123 ? 5.046 -1.376 -4.474 1.00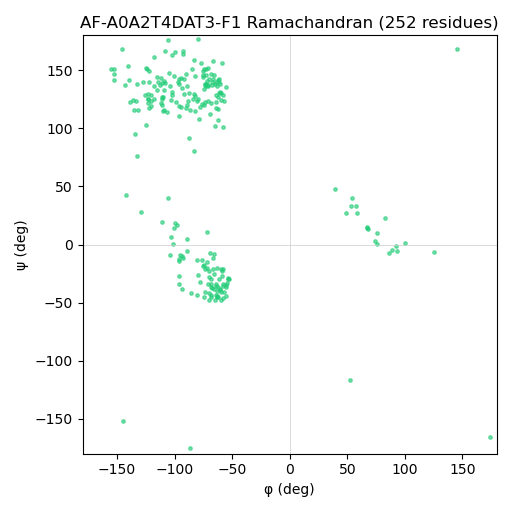 91.25 123 PRO A C 1
ATOM 918 O O . PRO A 1 123 ? 6.087 -2.031 -4.467 1.00 91.25 123 PRO A O 1
ATOM 921 N N . SER A 1 124 ? 5.035 -0.044 -4.583 1.00 90.56 124 SER A N 1
ATOM 922 C CA . SER A 1 124 ? 6.241 0.775 -4.809 1.00 90.56 124 SER A CA 1
ATOM 923 C C . SER A 1 124 ? 7.024 0.417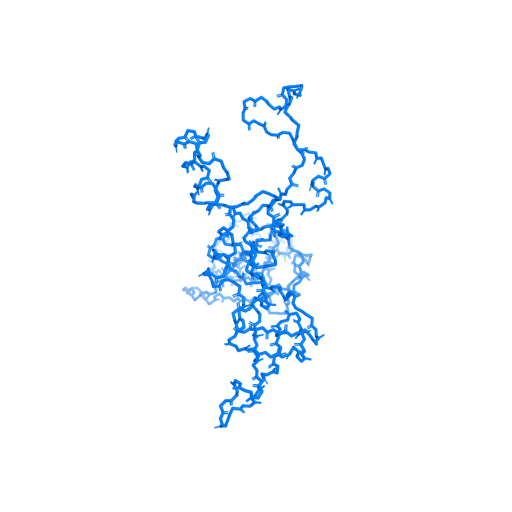 -6.075 1.00 90.56 124 SER A C 1
ATOM 925 O O . SER A 1 124 ? 8.251 0.521 -6.092 1.00 90.56 124 SER A O 1
ATOM 927 N N . VAL A 1 125 ? 6.338 -0.017 -7.129 1.00 92.25 125 VAL A N 1
ATOM 928 C CA . VAL A 1 125 ? 6.924 -0.263 -8.449 1.00 92.25 125 VAL A CA 1
ATOM 929 C C . VAL A 1 125 ? 6.101 0.491 -9.483 1.00 92.25 125 VAL A C 1
ATOM 931 O O . VAL A 1 125 ? 4.877 0.549 -9.380 1.00 92.25 125 VAL A O 1
ATOM 934 N N . ASP A 1 126 ? 6.778 1.085 -10.457 1.00 91.88 126 ASP A N 1
ATOM 935 C CA . ASP A 1 126 ? 6.162 1.766 -11.590 1.00 91.88 126 ASP A CA 1
ATOM 936 C C . ASP A 1 126 ? 6.850 1.280 -12.872 1.00 91.88 126 ASP A C 1
ATOM 938 O O . ASP A 1 126 ? 8.060 1.433 -13.033 1.00 91.88 126 ASP A O 1
ATOM 942 N N . LEU A 1 127 ? 6.095 0.608 -13.747 1.00 89.19 127 LEU A N 1
ATOM 943 C CA . LEU A 1 127 ? 6.564 0.020 -15.009 1.00 89.19 127 LEU A CA 1
ATOM 944 C C . LEU A 1 127 ? 7.765 -0.930 -14.852 1.00 89.19 127 LEU A C 1
ATOM 946 O O . LEU A 1 127 ? 8.676 -0.961 -15.681 1.00 89.19 127 LEU A O 1
ATOM 950 N N . GLY A 1 128 ? 7.758 -1.741 -13.794 1.00 87.00 128 GLY A N 1
ATOM 951 C CA . GLY A 1 128 ? 8.836 -2.678 -13.487 1.00 87.00 128 GLY A CA 1
ATOM 952 C C . GLY A 1 128 ? 10.100 -2.043 -12.900 1.00 87.00 128 GLY A C 1
ATOM 953 O O . GLY A 1 128 ? 11.101 -2.747 -12.774 1.00 87.00 128 GLY A O 1
ATOM 954 N N . GLU A 1 129 ? 10.075 -0.762 -12.525 1.00 90.56 129 GLU A N 1
ATOM 955 C CA . GLU A 1 129 ? 11.166 -0.078 -11.824 1.00 90.56 129 GLU A CA 1
ATOM 956 C C . GLU A 1 129 ? 10.773 0.283 -10.388 1.00 90.56 129 GLU A C 1
ATOM 958 O O . GLU A 1 129 ? 9.631 0.641 -10.093 1.00 90.56 129 GLU A O 1
ATOM 963 N N . LEU A 1 130 ? 11.730 0.178 -9.466 1.00 91.62 130 LEU A N 1
ATOM 964 C CA . LEU A 1 130 ? 11.520 0.511 -8.062 1.00 91.62 130 LEU A CA 1
ATOM 965 C C . LEU A 1 130 ? 11.201 2.008 -7.883 1.00 91.62 130 LEU A C 1
ATOM 967 O O . LEU A 1 130 ? 12.004 2.880 -8.204 1.00 91.62 130 LEU A O 1
ATOM 971 N N . ALA A 1 131 ? 10.053 2.289 -7.276 1.00 92.06 131 ALA A N 1
ATOM 972 C CA . ALA A 1 131 ? 9.475 3.616 -7.111 1.00 92.06 131 ALA A CA 1
ATOM 973 C C . ALA A 1 131 ? 9.019 3.833 -5.655 1.00 92.06 131 ALA A C 1
ATOM 975 O O . ALA A 1 131 ? 7.833 3.776 -5.324 1.00 92.06 131 ALA A O 1
ATOM 976 N N . LEU A 1 132 ? 9.985 4.075 -4.761 1.00 89.00 132 LEU A N 1
ATOM 977 C CA . LEU A 1 132 ? 9.750 4.229 -3.314 1.00 89.00 132 LEU A CA 1
ATOM 978 C C . LEU A 1 132 ? 9.122 5.576 -2.914 1.00 89.00 132 LEU A C 1
ATOM 980 O O . LEU A 1 132 ? 8.619 5.707 -1.801 1.00 89.00 132 LEU A O 1
ATOM 984 N N . GLY A 1 133 ? 9.195 6.589 -3.780 1.00 89.25 133 GLY A N 1
ATOM 985 C CA . GLY A 1 133 ? 8.855 7.970 -3.443 1.00 89.25 133 GLY A CA 1
ATOM 986 C C . GLY A 1 133 ? 8.207 8.734 -4.592 1.00 89.25 133 GLY A C 1
ATOM 987 O O . GLY A 1 133 ? 7.509 8.161 -5.423 1.00 89.25 133 GLY A O 1
ATOM 988 N N . GLN A 1 134 ? 8.403 10.052 -4.596 1.00 91.19 134 GLN A N 1
ATOM 989 C CA . GLN A 1 134 ? 7.812 10.985 -5.554 1.00 91.19 134 GLN A CA 1
ATOM 990 C C . GLN A 1 134 ? 8.829 12.042 -5.968 1.00 91.19 134 GLN A C 1
ATOM 992 O O . GLN A 1 134 ? 9.551 12.581 -5.128 1.00 91.19 134 GLN A O 1
ATOM 997 N N . ASN A 1 135 ? 8.818 12.423 -7.244 1.00 92.62 135 ASN A N 1
ATOM 998 C CA . ASN A 1 135 ? 9.686 13.483 -7.747 1.00 92.62 135 ASN A CA 1
ATOM 999 C C . ASN A 1 135 ? 9.121 14.861 -7.384 1.00 92.62 135 ASN A C 1
ATOM 1001 O O . ASN A 1 135 ? 8.119 15.309 -7.951 1.00 92.62 135 ASN A O 1
ATOM 1005 N N . MET A 1 136 ? 9.754 15.558 -6.444 1.00 92.06 136 MET A N 1
ATOM 1006 C CA . MET A 1 136 ? 9.310 16.876 -5.985 1.00 92.06 136 MET A CA 1
ATOM 1007 C C . MET A 1 136 ? 10.130 18.000 -6.617 1.00 92.06 136 MET A C 1
ATOM 1009 O O . MET A 1 136 ? 11.338 17.881 -6.812 1.00 92.06 136 MET A O 1
ATOM 1013 N N . ARG A 1 137 ? 9.481 19.137 -6.891 1.00 93.06 137 ARG A N 1
ATOM 1014 C CA . ARG A 1 137 ? 10.192 20.369 -7.242 1.00 93.06 137 ARG A CA 1
ATOM 1015 C C . ARG A 1 137 ? 10.658 21.047 -5.959 1.00 93.06 137 ARG A C 1
ATOM 1017 O O . ARG A 1 137 ? 9.832 21.507 -5.177 1.00 93.06 137 ARG A O 1
ATOM 1024 N N . ILE A 1 138 ? 11.971 21.124 -5.775 1.00 94.00 138 ILE A N 1
ATOM 1025 C CA . ILE A 1 138 ? 12.599 21.633 -4.553 1.00 94.00 138 ILE A CA 1
ATOM 1026 C C . ILE A 1 138 ? 13.247 22.993 -4.836 1.00 94.00 138 ILE A C 1
ATOM 1028 O O . ILE A 1 138 ? 13.830 23.204 -5.900 1.00 94.00 138 ILE A O 1
ATOM 1032 N N . ALA A 1 139 ? 13.138 23.920 -3.884 1.00 93.88 139 ALA A N 1
ATOM 1033 C CA . ALA A 1 139 ? 13.853 25.190 -3.887 1.00 93.88 139 ALA A CA 1
ATOM 1034 C C . ALA A 1 139 ? 14.730 25.276 -2.634 1.00 93.88 139 ALA A C 1
ATOM 1036 O O . ALA A 1 139 ? 14.231 25.174 -1.516 1.00 93.88 139 ALA A O 1
ATOM 1037 N N . PHE A 1 140 ? 16.032 25.482 -2.822 1.00 94.00 140 PHE A N 1
ATOM 1038 C CA . PHE A 1 140 ? 16.980 25.654 -1.724 1.00 94.00 140 PHE A CA 1
ATOM 1039 C C . PHE A 1 140 ? 17.045 27.131 -1.330 1.00 94.00 140 PHE A C 1
ATOM 1041 O O . PHE A 1 140 ? 17.796 27.908 -1.915 1.00 94.00 140 PHE A O 1
ATOM 1048 N N . MET A 1 141 ? 16.223 27.533 -0.363 1.00 93.50 141 MET A N 1
ATOM 1049 C CA . MET A 1 141 ? 16.242 28.881 0.210 1.00 93.50 141 MET A CA 1
ATOM 1050 C C . MET A 1 141 ? 15.723 28.862 1.650 1.00 93.50 141 MET A C 1
ATOM 1052 O O . MET A 1 141 ? 14.822 28.078 1.951 1.00 93.50 141 MET A O 1
ATOM 1056 N N . PRO A 1 142 ? 16.233 29.717 2.550 1.00 92.12 142 PRO A N 1
ATOM 1057 C CA . PRO A 1 142 ? 15.597 29.926 3.845 1.00 92.12 142 PRO A CA 1
ATOM 1058 C C . PRO A 1 142 ? 14.219 30.572 3.645 1.00 92.12 142 PRO A C 1
ATOM 1060 O O . PRO A 1 142 ? 14.070 31.482 2.829 1.00 92.12 142 PRO A O 1
ATOM 1063 N N . TRP A 1 143 ? 13.210 30.121 4.391 1.00 91.81 143 TRP A N 1
ATOM 1064 C CA . TRP A 1 143 ? 11.847 30.642 4.274 1.00 91.81 143 TRP A CA 1
ATOM 1065 C C . TRP A 1 143 ? 11.231 30.917 5.643 1.00 91.81 143 TRP A C 1
ATOM 1067 O O . TRP A 1 143 ? 10.683 30.023 6.283 1.00 91.81 143 TRP A O 1
ATOM 1077 N N . ASN A 1 144 ? 11.329 32.170 6.098 1.00 90.12 144 ASN A N 1
ATOM 1078 C CA . ASN A 1 144 ? 10.711 32.679 7.333 1.00 90.12 144 ASN A CA 1
ATOM 1079 C C . ASN A 1 144 ? 10.935 31.807 8.590 1.00 90.12 144 ASN A C 1
ATOM 1081 O O . ASN A 1 144 ? 10.107 31.806 9.494 1.00 90.12 144 ASN A O 1
ATOM 1085 N N . GLY A 1 145 ? 12.033 31.046 8.645 1.00 91.00 145 GLY A N 1
ATOM 1086 C CA . GLY A 1 145 ? 12.337 30.132 9.751 1.00 91.00 145 GLY A CA 1
ATOM 1087 C C . GLY A 1 145 ? 11.526 28.830 9.774 1.00 91.00 145 GLY A C 1
ATOM 1088 O O . GLY A 1 145 ? 11.755 28.009 10.653 1.00 91.00 145 GLY A O 1
ATOM 1089 N N . TYR A 1 146 ? 10.625 28.589 8.815 1.00 89.75 146 TYR A N 1
ATOM 1090 C CA . TYR A 1 146 ? 9.857 27.336 8.743 1.00 89.75 146 TYR A CA 1
ATOM 1091 C C . TYR A 1 146 ? 10.707 26.123 8.354 1.00 89.75 146 TYR A C 1
ATOM 1093 O O . TYR A 1 146 ? 10.339 24.994 8.656 1.00 89.75 146 TYR A O 1
ATOM 1101 N N . ASN A 1 147 ? 11.841 26.350 7.695 1.00 92.38 147 ASN A N 1
ATOM 1102 C CA . ASN A 1 147 ? 12.837 25.330 7.380 1.00 92.38 147 ASN A CA 1
ATOM 1103 C C . ASN A 1 147 ? 14.088 25.452 8.262 1.00 92.38 147 ASN A C 1
ATOM 1105 O O . ASN A 1 147 ? 15.213 25.358 7.777 1.00 92.38 147 ASN A O 1
ATOM 1109 N N . PHE A 1 148 ? 13.891 25.750 9.549 1.00 89.56 148 PHE A N 1
ATOM 1110 C CA . PHE A 1 148 ? 14.973 25.771 10.528 1.00 89.56 148 PHE A CA 1
ATOM 1111 C C . PHE A 1 148 ? 15.454 24.344 10.846 1.00 89.56 148 PHE A C 1
ATOM 1113 O O . PHE A 1 148 ? 14.637 23.427 10.958 1.00 89.56 148 PHE A O 1
ATOM 1120 N N . GLU A 1 149 ? 16.774 24.181 10.995 1.00 91.62 149 GLU A N 1
ATOM 1121 C CA . GLU A 1 149 ? 17.457 22.883 11.145 1.00 91.62 149 GLU A CA 1
ATOM 1122 C C . GLU A 1 149 ? 17.070 21.895 10.030 1.00 91.62 149 GLU A C 1
ATOM 1124 O O . GLU A 1 149 ? 17.334 22.168 8.860 1.00 91.62 149 GLU A O 1
ATOM 1129 N N . ASP A 1 150 ? 16.430 20.781 10.389 1.00 88.50 150 ASP A N 1
ATOM 1130 C CA . ASP A 1 150 ? 16.032 19.701 9.481 1.00 88.50 150 ASP A CA 1
ATOM 1131 C C . ASP A 1 150 ? 14.538 19.771 9.104 1.00 88.50 150 ASP A C 1
ATOM 1133 O O . ASP A 1 150 ? 13.962 18.817 8.575 1.00 88.50 150 ASP A O 1
ATOM 1137 N N . SER A 1 151 ? 13.877 20.900 9.383 1.00 91.31 151 SER A N 1
ATOM 1138 C CA . SER A 1 151 ? 12.460 21.087 9.064 1.00 91.31 151 SER A CA 1
ATOM 1139 C C . SER A 1 151 ? 12.247 21.274 7.562 1.00 91.31 151 SER A C 1
ATOM 1141 O O . SER A 1 151 ? 12.940 22.050 6.901 1.00 91.31 151 SER A O 1
ATOM 1143 N N . ILE A 1 152 ? 11.226 20.608 7.020 1.00 92.44 152 ILE A N 1
ATOM 1144 C CA . ILE A 1 152 ? 10.860 20.693 5.603 1.00 92.44 152 ILE A CA 1
ATOM 1145 C C . ILE A 1 152 ? 9.532 21.435 5.475 1.00 92.44 152 ILE A C 1
ATOM 1147 O O . ILE A 1 152 ? 8.520 21.031 6.046 1.00 92.44 152 ILE A O 1
ATOM 1151 N N . LEU A 1 153 ? 9.523 22.501 4.675 1.00 93.44 153 LEU A N 1
ATOM 1152 C CA . LEU A 1 153 ? 8.300 23.200 4.297 1.00 93.44 153 LEU A CA 1
ATOM 1153 C C . LEU A 1 153 ? 7.723 22.577 3.021 1.00 93.44 153 LEU A C 1
ATOM 1155 O O . LEU A 1 153 ? 8.366 22.587 1.971 1.00 93.44 153 LEU A O 1
ATOM 1159 N N . ILE A 1 154 ? 6.499 22.061 3.107 1.00 93.75 154 ILE A N 1
ATOM 1160 C CA . ILE A 1 154 ? 5.805 21.405 1.994 1.00 93.75 154 ILE A CA 1
ATOM 1161 C C . ILE A 1 154 ? 4.677 22.311 1.494 1.00 93.75 154 ILE A C 1
ATOM 1163 O O . ILE A 1 154 ? 3.970 22.943 2.276 1.00 93.75 154 ILE A O 1
ATOM 1167 N N . SER A 1 155 ? 4.506 22.385 0.173 1.00 94.00 155 SER A N 1
ATOM 1168 C CA . SER A 1 155 ? 3.375 23.095 -0.426 1.00 94.00 155 SER A CA 1
ATOM 1169 C C . SER A 1 155 ? 2.084 22.302 -0.242 1.00 94.00 155 SER A C 1
ATOM 1171 O O . SER A 1 155 ? 2.058 21.102 -0.501 1.00 94.00 155 SER A O 1
ATOM 1173 N N . GLU A 1 156 ? 0.987 22.984 0.085 1.00 94.81 156 GLU A N 1
ATOM 1174 C CA . GLU A 1 156 ? -0.352 22.384 0.173 1.00 94.81 156 GLU A CA 1
ATOM 1175 C C . GLU A 1 156 ? -0.758 21.629 -1.106 1.00 94.81 156 GLU A C 1
ATOM 1177 O O . GLU A 1 156 ? -1.454 20.619 -1.038 1.00 94.81 156 GLU A O 1
ATOM 1182 N N . LYS A 1 157 ? -0.242 22.039 -2.273 1.00 94.12 157 LYS A N 1
ATOM 1183 C CA . LYS A 1 157 ? -0.465 21.336 -3.546 1.00 94.12 157 LYS A CA 1
ATOM 1184 C C . LYS A 1 157 ? -0.069 19.860 -3.494 1.00 94.12 157 LYS A C 1
ATOM 1186 O O . LYS A 1 157 ? -0.735 19.033 -4.098 1.00 94.12 157 LYS A O 1
ATOM 1191 N N . VAL A 1 158 ? 0.985 19.520 -2.748 1.00 92.88 158 VAL A N 1
ATOM 1192 C CA . VAL A 1 158 ? 1.447 18.131 -2.592 1.00 92.88 158 VAL A CA 1
ATOM 1193 C C . VAL A 1 158 ? 0.392 17.273 -1.891 1.00 92.88 158 VAL A C 1
ATOM 1195 O O . VAL A 1 158 ? 0.236 16.102 -2.233 1.00 92.88 158 VAL A O 1
ATOM 1198 N N . VAL A 1 159 ? -0.336 17.865 -0.940 1.00 93.06 159 VAL A N 1
ATOM 1199 C CA . VAL A 1 159 ? -1.441 17.216 -0.225 1.00 93.06 159 VAL A CA 1
ATOM 1200 C C . VAL A 1 159 ? -2.664 17.109 -1.134 1.00 93.06 159 VAL A C 1
ATOM 1202 O O . VAL A 1 159 ? -3.244 16.039 -1.238 1.00 93.06 159 VAL A O 1
ATOM 1205 N N . GLN A 1 160 ? -3.011 18.183 -1.853 1.00 93.31 160 GLN A N 1
ATOM 1206 C CA . GLN A 1 160 ? -4.150 18.199 -2.785 1.00 93.31 160 GLN A CA 1
ATOM 1207 C C . GLN A 1 160 ? -4.005 17.191 -3.937 1.00 93.31 160 GLN A C 1
ATOM 1209 O O . GLN A 1 160 ? -4.999 16.704 -4.466 1.00 93.31 160 GLN A O 1
ATOM 1214 N N . GLU A 1 161 ? -2.771 16.885 -4.340 1.00 92.06 161 GLU A N 1
ATOM 1215 C CA . GLU A 1 161 ? -2.456 15.916 -5.393 1.00 92.06 161 GLU A CA 1
ATOM 1216 C C . GLU A 1 161 ? -2.279 14.473 -4.871 1.00 92.06 161 GLU A C 1
ATOM 1218 O O . GLU A 1 161 ? -1.919 13.591 -5.655 1.00 92.06 161 GLU A O 1
ATOM 1223 N N . ASP A 1 162 ? -2.509 14.219 -3.574 1.00 92.12 162 ASP A N 1
ATOM 1224 C CA . ASP A 1 162 ? -2.374 12.904 -2.922 1.00 92.12 162 ASP A CA 1
ATOM 1225 C C . ASP A 1 162 ? -1.011 12.227 -3.152 1.00 92.12 162 ASP A C 1
ATOM 1227 O O . ASP A 1 162 ? -0.893 11.001 -3.244 1.00 92.12 162 ASP A O 1
ATOM 1231 N N . ARG A 1 163 ? 0.062 13.021 -3.267 1.00 90.62 163 ARG A N 1
ATOM 1232 C CA . ARG A 1 163 ? 1.371 12.499 -3.696 1.00 90.62 163 ARG A CA 1
ATOM 1233 C C . ARG A 1 163 ? 2.013 11.578 -2.665 1.00 90.62 163 ARG A C 1
ATOM 1235 O O . ARG A 1 163 ? 2.686 10.621 -3.029 1.00 90.62 163 ARG A O 1
ATOM 1242 N N . LEU A 1 164 ? 1.830 11.885 -1.383 1.00 92.06 164 LEU A N 1
ATOM 1243 C CA . LEU A 1 164 ? 2.414 11.141 -0.261 1.00 92.06 164 LEU A CA 1
ATOM 1244 C C . LEU A 1 164 ? 1.354 10.373 0.543 1.00 92.06 164 LEU A C 1
ATOM 1246 O O . LEU A 1 164 ? 1.596 10.003 1.688 1.00 92.06 164 LEU A O 1
ATOM 1250 N N . THR A 1 165 ? 0.182 10.135 -0.047 1.00 93.44 165 THR A N 1
ATOM 1251 C CA . THR A 1 165 ? -0.897 9.365 0.580 1.00 93.44 165 THR A CA 1
ATOM 1252 C C . THR A 1 165 ? -0.546 7.877 0.555 1.00 93.44 165 THR A C 1
ATOM 1254 O O . THR A 1 165 ? -0.115 7.361 -0.476 1.00 93.44 165 THR A O 1
ATOM 1257 N N . THR A 1 166 ? -0.723 7.169 1.671 1.00 93.06 166 THR A N 1
ATOM 1258 C CA . THR A 1 166 ? -0.427 5.732 1.814 1.00 93.06 166 THR A CA 1
ATOM 1259 C C . THR A 1 166 ? -1.664 4.972 2.291 1.00 93.06 166 THR A C 1
ATOM 1261 O O . THR A 1 166 ? -2.515 5.519 2.990 1.00 93.06 166 THR A O 1
ATOM 1264 N N . ILE A 1 167 ? -1.777 3.694 1.916 1.00 93.00 167 ILE A N 1
ATOM 1265 C CA . ILE A 1 167 ? -2.858 2.816 2.388 1.00 93.00 167 ILE A CA 1
ATOM 1266 C C . ILE A 1 167 ? -2.302 1.879 3.455 1.00 93.00 167 ILE A C 1
ATOM 1268 O O . ILE A 1 167 ? -1.370 1.108 3.200 1.00 93.00 167 ILE A O 1
ATOM 1272 N N . HIS A 1 168 ? -2.933 1.903 4.626 1.00 93.50 168 HIS A N 1
ATOM 1273 C CA . HIS A 1 168 ? -2.633 1.008 5.734 1.00 93.50 168 HIS A CA 1
ATOM 1274 C C . HIS A 1 168 ? -3.799 0.056 5.980 1.00 93.50 168 HIS A C 1
ATOM 1276 O O . HIS A 1 168 ? -4.957 0.462 5.956 1.00 93.50 168 HIS A O 1
ATOM 1282 N N . ILE A 1 169 ? -3.477 -1.214 6.209 1.00 92.44 169 ILE A N 1
ATOM 1283 C CA . ILE A 1 169 ? -4.458 -2.266 6.481 1.00 92.44 169 ILE A CA 1
ATOM 1284 C C . ILE A 1 169 ? -4.135 -2.838 7.851 1.00 92.44 169 ILE A C 1
ATOM 1286 O O . ILE A 1 169 ? -3.047 -3.376 8.065 1.00 92.44 169 ILE A O 1
ATOM 1290 N N . GLN A 1 170 ? -5.084 -2.719 8.772 1.00 90.00 170 GLN A N 1
ATOM 1291 C CA . GLN A 1 170 ? -4.984 -3.270 10.115 1.00 90.00 170 GLN A CA 1
ATOM 1292 C C . GLN A 1 170 ? -5.977 -4.414 10.268 1.00 90.00 170 GLN A C 1
ATOM 1294 O O . GLN A 1 170 ? -7.105 -4.344 9.789 1.00 90.00 170 GLN A O 1
ATOM 1299 N N . GLU A 1 171 ? -5.532 -5.472 10.931 1.00 88.50 171 GLU A N 1
ATOM 1300 C CA . GLU A 1 171 ? -6.367 -6.613 11.274 1.00 88.50 171 GLU A CA 1
ATOM 1301 C C . GLU A 1 171 ? -6.658 -6.544 12.769 1.00 88.50 171 GLU A C 1
ATOM 1303 O O . GLU A 1 171 ? -5.748 -6.641 13.595 1.00 88.50 171 GLU A O 1
ATOM 1308 N N . LEU A 1 172 ? -7.926 -6.337 13.102 1.00 89.31 172 LEU A N 1
ATOM 1309 C CA . LEU A 1 172 ? -8.414 -6.343 14.472 1.00 89.31 172 LEU A CA 1
ATOM 1310 C C . LEU A 1 172 ? -9.100 -7.683 14.708 1.00 89.31 172 LEU A C 1
ATOM 1312 O O . LEU A 1 172 ? -9.893 -8.139 13.888 1.00 89.31 172 LEU A O 1
ATOM 1316 N N . THR A 1 173 ? -8.755 -8.337 15.813 1.00 89.31 173 THR A N 1
ATOM 1317 C CA . THR A 1 173 ? -9.283 -9.661 16.146 1.00 89.31 173 THR A CA 1
ATOM 1318 C C . THR A 1 173 ? -10.071 -9.576 17.441 1.00 89.31 173 THR A C 1
ATOM 1320 O O . THR A 1 173 ? -9.562 -9.125 18.466 1.00 89.31 173 THR A O 1
ATOM 1323 N N . CYS A 1 174 ? -11.321 -10.025 17.393 1.00 88.31 174 CYS A N 1
ATOM 1324 C CA . CYS A 1 174 ? -12.151 -10.227 18.569 1.00 88.31 174 CYS A CA 1
ATOM 1325 C C . CYS A 1 174 ? -12.320 -11.733 18.778 1.00 88.31 174 CYS A C 1
ATOM 1327 O O . CYS A 1 174 ? -12.575 -12.477 17.833 1.00 88.31 174 CYS A O 1
ATOM 1329 N N . VAL A 1 175 ? -12.132 -12.191 20.014 1.00 89.50 175 VAL A N 1
ATOM 1330 C CA . VAL A 1 175 ? -12.273 -13.603 20.376 1.00 89.50 175 VAL A CA 1
ATOM 1331 C C . VAL A 1 175 ? -13.301 -13.701 21.491 1.00 89.50 175 VAL A C 1
ATOM 1333 O O . VAL A 1 175 ? -13.114 -13.105 22.556 1.00 89.50 175 VAL A O 1
ATOM 1336 N N . ALA A 1 176 ? -14.358 -14.467 21.239 1.00 88.38 176 ALA A N 1
ATOM 1337 C CA . ALA A 1 176 ? -15.303 -14.899 22.257 1.00 88.38 176 ALA A CA 1
ATOM 1338 C C . ALA A 1 176 ? -14.746 -16.143 22.961 1.00 88.38 176 ALA A C 1
ATOM 1340 O O . ALA A 1 176 ? -14.276 -17.079 22.308 1.00 88.38 176 ALA A O 1
ATOM 1341 N N . ARG A 1 177 ? -14.725 -16.130 24.295 1.00 88.62 177 ARG A N 1
ATOM 1342 C CA . ARG A 1 177 ? -14.210 -17.239 25.109 1.00 88.62 177 ARG A CA 1
ATOM 1343 C C . ARG A 1 177 ? -15.246 -17.723 26.108 1.00 88.62 177 ARG A C 1
ATOM 1345 O O . ARG A 1 177 ? -16.041 -16.945 26.626 1.00 88.62 177 ARG A O 1
ATOM 1352 N N . ASP A 1 178 ? -15.148 -18.998 26.462 1.00 86.69 178 ASP A N 1
ATOM 1353 C CA . ASP A 1 178 ? -15.916 -19.544 27.572 1.00 86.69 178 ASP A CA 1
ATOM 1354 C C . ASP A 1 178 ? -15.327 -19.087 28.904 1.00 86.69 178 ASP A C 1
ATOM 1356 O O . ASP A 1 178 ? -14.167 -19.358 29.236 1.00 86.69 178 ASP A O 1
ATOM 1360 N N . THR A 1 179 ? -16.140 -18.386 29.687 1.00 83.25 179 THR A N 1
ATOM 1361 C CA . THR A 1 179 ? -15.797 -18.009 31.055 1.00 83.25 179 THR A CA 1
ATOM 1362 C C . THR A 1 179 ? -16.468 -18.958 32.044 1.00 83.25 179 THR A C 1
ATOM 1364 O O . THR A 1 179 ? -17.404 -19.683 31.719 1.00 83.25 179 THR A O 1
ATOM 1367 N N . LYS A 1 180 ? -16.025 -18.938 33.306 1.00 81.88 180 LYS A N 1
ATOM 1368 C CA . LYS A 1 180 ? -16.647 -19.750 34.368 1.00 81.88 180 LYS A CA 1
ATOM 1369 C C . LYS A 1 180 ? -18.106 -19.374 34.658 1.00 81.88 180 LYS A C 1
ATOM 1371 O O . LYS A 1 180 ? -18.808 -20.161 35.279 1.00 81.88 180 LYS A O 1
ATOM 1376 N N . LEU A 1 181 ? -18.518 -18.166 34.276 1.00 79.06 181 LEU A N 1
ATOM 1377 C CA . LEU A 1 181 ? -19.855 -17.622 34.519 1.00 79.06 181 LEU A CA 1
ATOM 1378 C C . LEU A 1 181 ? -20.794 -17.835 33.321 1.00 79.06 181 LEU A C 1
ATOM 1380 O O . LEU A 1 181 ? -21.990 -17.600 33.445 1.00 79.06 181 LEU A O 1
ATOM 1384 N N . GLY A 1 182 ? -20.259 -18.298 32.189 1.00 81.69 182 GLY A N 1
ATOM 1385 C CA . GLY A 1 182 ? -20.983 -18.537 30.946 1.00 81.69 182 GLY A CA 1
ATOM 1386 C C . GLY A 1 182 ? -20.118 -18.235 29.719 1.00 81.69 182 GLY A C 1
ATOM 1387 O O . GLY A 1 182 ? -19.029 -17.657 29.826 1.00 81.69 182 GLY A O 1
ATOM 1388 N N . SER A 1 183 ? -20.604 -18.645 28.556 1.00 85.81 183 SER A N 1
ATOM 1389 C CA . SER A 1 183 ? -19.966 -18.386 27.266 1.00 85.81 183 SER A CA 1
ATOM 1390 C C . SER A 1 183 ? -20.132 -16.922 26.861 1.00 85.81 183 SER A C 1
ATOM 1392 O O . SER A 1 183 ? -21.204 -16.351 27.043 1.00 85.81 183 SER A O 1
ATOM 1394 N N . GLU A 1 184 ? -19.071 -16.297 26.346 1.00 88.19 184 GLU A N 1
ATOM 1395 C CA . GLU A 1 184 ? -19.205 -15.012 25.652 1.00 88.19 184 GLU A CA 1
ATOM 1396 C C . GLU A 1 184 ? -19.904 -15.224 24.309 1.00 88.19 184 GLU A C 1
ATOM 1398 O O . GLU A 1 184 ? -19.569 -16.155 23.574 1.00 88.19 184 GLU A O 1
ATOM 1403 N N . GLU A 1 185 ? -20.833 -14.335 23.973 1.00 86.69 185 GLU A N 1
ATOM 1404 C CA . GLU A 1 185 ? -21.587 -14.394 22.723 1.00 86.69 185 GLU A CA 1
ATOM 1405 C C . GLU A 1 185 ? -21.265 -13.180 21.850 1.00 86.69 185 GLU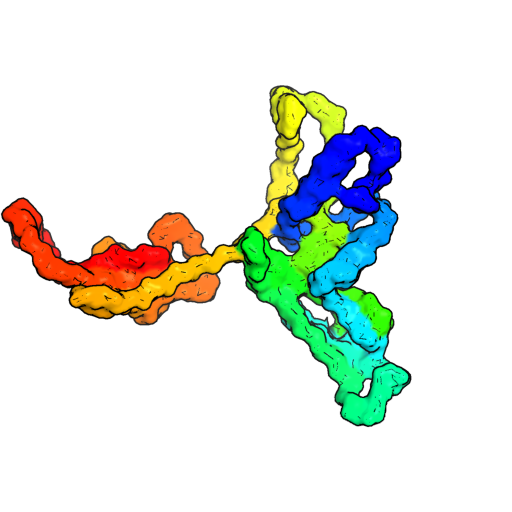 A C 1
ATOM 1407 O O . GLU A 1 185 ? -21.039 -12.071 22.345 1.00 86.69 185 GLU A O 1
ATOM 1412 N N . ILE A 1 186 ? -21.223 -13.410 20.538 1.00 90.69 186 ILE A N 1
ATOM 1413 C CA . ILE A 1 186 ? -21.140 -12.344 19.540 1.00 90.69 186 ILE A CA 1
ATOM 1414 C C . ILE A 1 186 ? -22.572 -12.049 19.108 1.00 90.69 186 ILE A C 1
ATOM 1416 O O . ILE A 1 186 ? -23.270 -12.946 18.637 1.00 90.69 186 ILE A O 1
ATOM 1420 N N . THR A 1 187 ? -23.025 -10.823 19.347 1.00 88.25 187 THR A N 1
ATOM 1421 C CA . THR A 1 187 ? -24.401 -10.402 19.073 1.00 88.25 187 THR A CA 1
ATOM 1422 C C . THR A 1 187 ? -24.476 -8.895 18.870 1.00 88.25 187 THR A C 1
ATOM 1424 O O . THR A 1 187 ? -23.686 -8.135 19.434 1.00 88.25 187 THR A O 1
ATOM 1427 N N . ALA A 1 188 ? -25.451 -8.462 18.073 1.00 86.69 188 ALA A N 1
ATOM 1428 C CA . ALA A 1 188 ? -25.791 -7.054 17.907 1.00 86.69 188 ALA A CA 1
ATOM 1429 C C . ALA A 1 188 ? -26.590 -6.488 19.098 1.00 86.69 188 ALA A C 1
ATOM 1431 O O . ALA A 1 188 ? -26.719 -5.272 19.221 1.00 86.69 188 ALA A O 1
ATOM 1432 N N . ASP A 1 189 ? -27.123 -7.339 19.983 1.00 84.81 189 ASP A N 1
ATOM 1433 C CA . ASP A 1 189 ? -27.871 -6.902 21.169 1.00 84.81 189 ASP A CA 1
ATOM 1434 C C . ASP A 1 189 ? -26.921 -6.539 22.321 1.00 84.81 189 ASP A C 1
ATOM 1436 O O . ASP A 1 189 ? -26.642 -7.341 23.217 1.00 84.81 189 ASP A O 1
ATOM 1440 N N . ILE A 1 190 ? -26.358 -5.330 22.256 1.00 84.12 190 ILE A N 1
ATOM 1441 C CA . ILE A 1 190 ? -25.380 -4.839 23.231 1.00 84.12 190 ILE A CA 1
ATOM 1442 C C . ILE A 1 190 ? -26.077 -3.931 24.258 1.00 84.12 190 ILE A C 1
ATOM 1444 O O . ILE A 1 190 ? -26.651 -2.900 23.891 1.00 84.12 190 ILE A O 1
ATOM 1448 N N . PRO A 1 191 ? -26.004 -4.246 25.565 1.00 81.56 191 PRO A N 1
ATOM 1449 C CA . PRO A 1 191 ? -26.654 -3.441 26.590 1.00 81.56 191 PRO A CA 1
ATOM 1450 C C . PRO A 1 191 ? -25.967 -2.080 26.760 1.00 81.56 191 PRO A C 1
ATOM 1452 O O . PRO A 1 191 ? -24.742 -1.990 26.780 1.00 81.56 191 PRO A O 1
ATOM 1455 N N . ASN A 1 192 ? -26.762 -1.033 27.005 1.00 78.25 192 ASN A N 1
ATOM 1456 C CA . ASN A 1 192 ? -26.314 0.353 27.233 1.00 78.25 192 ASN A CA 1
ATOM 1457 C C . ASN A 1 192 ? -25.671 1.056 26.021 1.00 78.25 192 ASN A C 1
ATOM 1459 O O . ASN A 1 192 ? -25.056 2.109 26.189 1.00 78.25 192 ASN A O 1
ATOM 1463 N N . VAL A 1 193 ? -25.833 0.515 24.810 1.00 83.19 193 VAL A N 1
ATOM 1464 C CA . VAL A 1 193 ? -25.360 1.133 23.564 1.00 83.19 193 VAL A CA 1
ATOM 1465 C C . VAL A 1 193 ? -26.542 1.741 22.803 1.00 83.19 193 VAL A C 1
ATOM 1467 O O . VAL A 1 193 ? -27.616 1.152 22.720 1.00 83.19 193 VAL A O 1
ATOM 1470 N N . GLY A 1 194 ? -26.365 2.954 22.268 1.00 79.75 194 GLY A N 1
ATOM 1471 C CA . GLY A 1 194 ? -27.400 3.633 21.482 1.00 79.75 194 GLY A CA 1
ATOM 1472 C C . GLY A 1 194 ? -27.558 3.050 20.073 1.00 79.75 194 GLY A C 1
ATOM 1473 O O . GLY A 1 194 ? -26.581 2.610 19.468 1.00 79.75 194 GLY A O 1
ATOM 1474 N N . GLU A 1 195 ? -28.768 3.128 19.505 1.00 81.44 195 GLU A N 1
ATOM 1475 C CA . GLU A 1 195 ? -29.088 2.607 18.159 1.00 81.44 195 GLU A CA 1
ATOM 1476 C C . GLU A 1 195 ? -28.152 3.132 17.054 1.00 81.44 195 GLU A C 1
ATOM 1478 O O . GLU A 1 195 ? -27.874 2.428 16.085 1.00 81.44 195 GLU A O 1
ATOM 1483 N N . SER A 1 196 ? -27.604 4.344 17.200 1.00 82.25 196 SER A N 1
ATOM 1484 C CA . SER A 1 196 ? -26.665 4.917 16.229 1.00 82.25 196 SER A CA 1
ATOM 1485 C C . SER A 1 196 ? -25.375 4.104 16.085 1.00 82.25 196 SER A C 1
ATOM 1487 O O . SER A 1 196 ? -24.863 3.983 14.975 1.00 82.25 196 SER A O 1
ATOM 1489 N N . ALA A 1 197 ? -24.857 3.536 17.176 1.00 80.69 197 ALA A N 1
ATOM 1490 C CA . ALA A 1 197 ? -23.655 2.702 17.143 1.00 80.69 197 ALA A CA 1
ATOM 1491 C C . ALA A 1 197 ? -23.960 1.291 16.615 1.00 80.69 197 ALA A C 1
ATOM 1493 O O . ALA A 1 197 ? -23.141 0.707 15.911 1.00 80.69 197 ALA A O 1
ATOM 1494 N N . LEU A 1 198 ? -25.169 0.785 16.878 1.00 83.19 198 LEU A N 1
ATOM 1495 C CA . LEU A 1 198 ? -25.641 -0.506 16.370 1.00 83.19 198 LEU A CA 1
ATOM 1496 C C . LEU A 1 198 ? -25.977 -0.472 14.873 1.00 83.19 198 LEU A C 1
ATOM 1498 O O . LEU A 1 198 ? -25.945 -1.507 14.220 1.00 83.19 198 LEU A O 1
ATOM 1502 N N . SER A 1 199 ? -26.237 0.709 14.302 1.00 87.38 199 SER A N 1
ATOM 1503 C CA . SER A 1 199 ? -26.605 0.866 12.884 1.00 87.38 199 SER A CA 1
ATOM 1504 C C . SER A 1 199 ? -25.576 0.321 11.883 1.00 87.38 199 SER A C 1
ATOM 1506 O O . SER A 1 199 ? -25.922 0.049 10.734 1.00 87.38 199 SER A O 1
ATOM 1508 N N . LYS A 1 200 ? -24.315 0.168 12.306 1.00 88.88 200 LYS A N 1
ATOM 1509 C CA . LYS A 1 200 ? -23.208 -0.331 11.477 1.00 88.88 200 LYS A CA 1
ATOM 1510 C C . LYS A 1 200 ? -23.005 -1.845 11.577 1.00 88.88 200 LYS A C 1
ATOM 1512 O O . LYS A 1 200 ? -22.233 -2.387 10.785 1.00 88.88 200 LYS A O 1
ATOM 1517 N N . LEU A 1 201 ? -23.657 -2.503 12.536 1.00 90.12 201 LEU A N 1
ATOM 1518 C CA . LEU A 1 201 ? -23.561 -3.940 12.767 1.00 90.12 201 LEU A CA 1
ATOM 1519 C C . LEU A 1 201 ? -24.632 -4.686 11.967 1.00 90.12 201 LEU A C 1
ATOM 1521 O O . LEU A 1 201 ? -25.742 -4.194 11.750 1.00 90.12 201 LEU A O 1
ATOM 1525 N N . ASP A 1 202 ? -24.283 -5.885 11.521 1.00 90.12 202 ASP A N 1
ATOM 1526 C CA . ASP A 1 202 ? -25.212 -6.843 10.948 1.00 90.12 202 ASP A CA 1
ATOM 1527 C C . ASP A 1 202 ? -26.003 -7.590 12.034 1.00 90.12 202 ASP A C 1
ATOM 1529 O O . ASP A 1 202 ? -25.787 -7.414 13.235 1.00 90.12 202 ASP A O 1
ATOM 1533 N N . GLU A 1 203 ? -26.930 -8.453 11.615 1.00 88.19 203 GLU A N 1
ATOM 1534 C CA . GLU A 1 203 ? -27.738 -9.272 12.532 1.00 88.19 203 GLU A CA 1
ATOM 1535 C C . GLU A 1 203 ? -26.890 -10.203 13.420 1.00 88.19 203 GLU A C 1
ATOM 1537 O O . GLU A 1 203 ? -27.348 -10.630 14.478 1.00 88.19 203 GLU A O 1
ATOM 1542 N N . SER A 1 204 ? -25.652 -10.506 13.014 1.00 88.44 204 SER A N 1
ATOM 1543 C CA . SER A 1 204 ? -24.715 -11.341 13.772 1.00 88.44 204 SER A CA 1
ATOM 1544 C C . SER A 1 204 ? -23.856 -10.537 14.754 1.00 88.44 204 SER A C 1
ATOM 1546 O O . SER A 1 204 ? -23.110 -11.134 15.524 1.00 88.44 204 SER A O 1
ATOM 1548 N N . GLY A 1 205 ? -23.943 -9.202 14.758 1.00 88.44 205 GLY A N 1
ATOM 1549 C CA . GLY A 1 205 ? -23.106 -8.333 15.587 1.00 88.44 205 GLY A CA 1
ATOM 1550 C C . GLY A 1 205 ? -21.731 -8.033 14.990 1.00 88.44 205 GLY A C 1
ATOM 1551 O O . GLY A 1 205 ? -20.812 -7.706 15.738 1.00 88.44 205 GLY A O 1
ATOM 1552 N N . ILE A 1 206 ? -21.561 -8.143 13.670 1.00 92.25 206 ILE A N 1
ATOM 1553 C CA . ILE A 1 206 ? -20.315 -7.852 12.946 1.00 92.25 206 ILE A CA 1
ATOM 1554 C C . ILE A 1 206 ? -20.531 -6.647 12.026 1.00 92.25 206 ILE A C 1
ATOM 1556 O O . ILE A 1 206 ? -21.572 -6.507 11.392 1.00 92.25 206 ILE A O 1
ATOM 1560 N N . VAL A 1 207 ? -19.548 -5.755 11.931 1.00 93.81 207 VAL A N 1
ATOM 1561 C CA . VAL A 1 207 ? -19.619 -4.597 11.030 1.00 93.81 207 VAL A CA 1
ATOM 1562 C C . VAL A 1 207 ? -19.708 -5.000 9.549 1.00 93.81 207 VAL A C 1
ATOM 1564 O O . VAL A 1 207 ? -19.024 -5.918 9.088 1.00 93.81 207 VAL A O 1
ATOM 1567 N N . TYR A 1 208 ? -20.507 -4.273 8.764 1.00 91.75 208 TYR A N 1
ATOM 1568 C CA . TYR A 1 208 ? -20.585 -4.488 7.317 1.00 91.75 208 TYR A CA 1
ATOM 1569 C C . TYR A 1 208 ? -19.259 -4.183 6.604 1.00 91.75 208 TYR A C 1
ATOM 1571 O O . TYR A 1 208 ? -18.608 -3.163 6.844 1.00 91.75 208 TYR A O 1
ATOM 1579 N N . ILE A 1 209 ? -18.902 -5.024 5.628 1.00 91.56 209 ILE A N 1
ATOM 1580 C CA . ILE A 1 209 ? -17.769 -4.761 4.733 1.00 91.56 209 ILE A CA 1
ATOM 1581 C C . ILE A 1 209 ? -18.073 -3.501 3.910 1.00 91.56 209 ILE A C 1
ATOM 1583 O O . ILE A 1 209 ? -19.017 -3.478 3.123 1.00 91.56 209 ILE A O 1
ATOM 1587 N N . GLY A 1 210 ? -17.249 -2.464 4.079 1.00 90.19 210 GLY A N 1
ATOM 1588 C CA . GLY A 1 210 ? -17.407 -1.167 3.412 1.00 90.19 210 GLY A CA 1
ATOM 1589 C C . GLY A 1 210 ? -18.049 -0.076 4.273 1.00 90.19 210 GLY A C 1
ATOM 1590 O O . GLY A 1 210 ? -18.209 1.041 3.787 1.00 90.19 210 GLY A O 1
ATOM 1591 N N . ALA A 1 211 ? -18.391 -0.358 5.534 1.00 90.81 211 ALA A N 1
ATOM 1592 C CA . ALA A 1 211 ? -18.811 0.677 6.472 1.00 90.81 211 ALA A CA 1
ATOM 1593 C C . ALA A 1 211 ? -17.627 1.569 6.882 1.00 90.81 211 ALA A C 1
ATOM 1595 O O . ALA A 1 211 ? -16.541 1.082 7.203 1.00 90.81 211 ALA A O 1
ATOM 1596 N N . GLU A 1 212 ? -17.849 2.883 6.914 1.00 90.81 212 GLU A N 1
ATOM 1597 C CA . GLU A 1 212 ? -16.883 3.833 7.468 1.00 90.81 212 GLU A CA 1
ATOM 1598 C C . GLU A 1 212 ? -17.001 3.870 8.995 1.00 90.81 212 GLU A C 1
ATOM 1600 O O . GLU A 1 212 ? -18.073 4.130 9.557 1.00 90.81 212 GLU A O 1
ATOM 1605 N N . VAL A 1 213 ? -15.885 3.611 9.672 1.00 91.12 213 VAL A N 1
ATOM 1606 C CA . VAL A 1 213 ? -15.794 3.536 11.134 1.00 91.12 213 VAL A CA 1
ATOM 1607 C C . VAL A 1 213 ? -14.845 4.605 11.661 1.00 91.12 213 VAL A C 1
ATOM 1609 O O . VAL A 1 213 ? -13.784 4.861 11.089 1.00 91.12 213 VAL A O 1
ATOM 1612 N N . GLY A 1 214 ? -15.255 5.259 12.741 1.00 89.69 214 GLY A N 1
ATOM 1613 C CA . GLY A 1 214 ? -14.472 6.237 13.476 1.00 89.69 214 GLY A CA 1
ATOM 1614 C C . GLY A 1 214 ? -13.962 5.684 14.808 1.00 89.69 214 GLY A C 1
ATOM 1615 O O . GLY A 1 214 ? -14.292 4.564 15.205 1.00 89.69 214 GLY A O 1
ATOM 1616 N N . PRO A 1 215 ? -13.156 6.472 15.536 1.00 88.31 215 PRO A N 1
ATOM 1617 C CA . PRO A 1 215 ? -12.711 6.100 16.872 1.00 88.31 215 PRO A CA 1
ATOM 1618 C C . PRO A 1 215 ? -13.903 5.901 17.820 1.00 88.31 215 PRO A C 1
ATOM 1620 O O . PRO A 1 215 ? -14.694 6.823 18.014 1.00 88.31 215 PRO A O 1
ATOM 1623 N N . GLY A 1 216 ? -13.993 4.722 18.439 1.00 84.81 216 GLY A N 1
ATOM 1624 C CA . GLY A 1 216 ? -15.051 4.375 19.396 1.00 84.81 216 GLY A CA 1
ATOM 1625 C C . GLY A 1 216 ? -16.278 3.689 18.790 1.00 84.81 216 GLY A C 1
ATOM 1626 O O . GLY A 1 216 ? -17.180 3.328 19.541 1.00 84.81 216 GLY A O 1
ATOM 1627 N N . ASP A 1 217 ? -16.310 3.483 17.472 1.00 89.31 217 ASP A N 1
ATOM 1628 C CA . ASP A 1 217 ? -17.319 2.628 16.848 1.00 89.31 217 ASP A CA 1
ATOM 1629 C C . ASP A 1 217 ? -17.046 1.150 17.150 1.00 89.31 217 ASP A C 1
ATOM 1631 O O . ASP A 1 217 ? -15.894 0.720 17.216 1.00 89.31 217 ASP A O 1
ATOM 1635 N N . ILE A 1 218 ? -18.119 0.373 17.298 1.00 89.31 218 ILE A N 1
ATOM 1636 C CA . ILE A 1 218 ? -18.052 -1.060 17.590 1.00 89.31 218 ILE A CA 1
ATOM 1637 C C . ILE A 1 218 ? -17.866 -1.828 16.281 1.00 89.31 218 ILE A C 1
ATOM 1639 O O . ILE A 1 218 ? -18.671 -1.685 15.359 1.00 89.31 218 ILE A O 1
ATOM 1643 N N . LEU A 1 219 ? -16.823 -2.658 16.202 1.00 91.75 219 LEU A N 1
ATOM 1644 C CA . LEU A 1 219 ? -16.573 -3.513 15.037 1.00 91.75 219 LEU A CA 1
ATOM 1645 C C . LEU A 1 219 ? -17.188 -4.896 15.220 1.00 91.75 219 LEU A C 1
ATOM 1647 O O . LEU A 1 219 ? -17.704 -5.480 14.264 1.00 91.75 219 LEU A O 1
ATOM 1651 N N . VAL A 1 220 ? -17.116 -5.416 16.447 1.00 92.62 220 VAL A N 1
ATOM 1652 C CA . VAL A 1 220 ? -17.717 -6.692 16.829 1.00 92.62 220 VAL A CA 1
ATOM 1653 C C . VAL A 1 220 ? -18.430 -6.532 18.166 1.00 92.62 220 VAL A C 1
ATOM 1655 O O . VAL A 1 220 ? -17.806 -6.292 19.205 1.00 92.62 220 VAL A O 1
ATOM 1658 N N . GLY A 1 221 ? -19.748 -6.705 18.142 1.00 91.00 221 GLY A N 1
ATOM 1659 C CA . GLY A 1 221 ? -20.580 -6.749 19.331 1.00 91.00 221 GLY A CA 1
ATOM 1660 C C . GLY A 1 221 ? -20.295 -8.012 20.127 1.00 91.00 221 GLY A C 1
ATOM 1661 O O . GLY A 1 221 ? -20.573 -9.118 19.669 1.00 91.00 221 GLY A O 1
ATOM 1662 N N . LYS A 1 222 ? -19.711 -7.852 21.316 1.00 89.69 222 LYS A N 1
ATOM 1663 C CA . LYS A 1 222 ? -19.407 -8.961 22.218 1.00 89.69 222 LYS A CA 1
ATOM 1664 C C . LYS A 1 222 ? -20.016 -8.714 23.583 1.00 89.69 222 LYS A C 1
ATOM 1666 O O . LYS A 1 222 ? -19.791 -7.671 24.200 1.00 89.69 222 LYS A O 1
ATOM 1671 N N . VAL A 1 223 ? -20.745 -9.711 24.066 1.00 86.75 223 VAL A N 1
ATOM 1672 C CA . VAL A 1 223 ? -21.441 -9.644 25.343 1.00 86.75 223 VAL A CA 1
ATOM 1673 C C . VAL A 1 223 ? -20.937 -10.760 26.261 1.00 86.75 223 VAL A C 1
ATOM 1675 O O . VAL A 1 223 ? -20.851 -11.929 25.880 1.00 86.75 223 VAL A O 1
ATOM 1678 N N . THR A 1 224 ? -20.543 -10.392 27.481 1.00 83.31 224 THR A N 1
ATOM 1679 C CA . THR A 1 224 ? -20.016 -11.331 28.483 1.00 83.31 224 THR A CA 1
ATOM 1680 C C . THR A 1 224 ? -21.023 -11.493 29.620 1.00 83.31 224 THR A C 1
ATOM 1682 O O . THR A 1 224 ? -21.394 -10.483 30.232 1.00 83.31 224 THR A O 1
ATOM 1685 N N . PRO A 1 225 ? -21.436 -12.723 29.977 1.00 79.69 225 PRO A N 1
ATOM 1686 C CA . PRO A 1 225 ? -22.332 -12.936 31.108 1.00 79.69 225 PRO A CA 1
ATOM 1687 C C . PRO A 1 225 ? -21.678 -12.452 32.410 1.00 79.69 225 PRO A C 1
ATOM 1689 O O . PRO A 1 225 ? -20.521 -12.767 32.710 1.00 79.69 225 PRO A O 1
ATOM 1692 N N . LYS A 1 226 ? -22.409 -11.655 33.192 1.00 73.81 226 LYS A N 1
ATOM 1693 C CA . LYS A 1 226 ? -22.005 -11.227 34.534 1.00 73.81 226 LYS A CA 1
ATOM 1694 C C . LYS A 1 226 ? -22.564 -12.199 35.566 1.00 73.81 226 LYS A C 1
ATOM 1696 O O . LYS A 1 226 ? -23.700 -12.645 35.473 1.00 73.81 226 LYS A O 1
ATOM 1701 N N . GLY A 1 227 ? -21.776 -12.471 36.603 1.00 62.19 227 GLY A N 1
ATOM 1702 C CA . GLY A 1 227 ? -22.312 -13.067 37.825 1.00 62.19 227 GLY A CA 1
ATOM 1703 C C . GLY A 1 227 ? -23.175 -12.054 38.578 1.00 62.19 227 GLY A C 1
ATOM 1704 O O . GLY A 1 227 ? -22.923 -10.851 38.489 1.00 62.19 227 GLY A O 1
ATOM 1705 N N . GLU A 1 228 ? -24.161 -12.529 39.340 1.00 60.59 228 GLU A N 1
ATOM 1706 C CA . GLU A 1 228 ? -24.986 -11.677 40.202 1.00 60.59 228 GLU A CA 1
ATOM 1707 C C . GLU A 1 228 ? -24.112 -10.916 41.214 1.00 60.59 228 GLU A C 1
ATOM 1709 O O . GLU A 1 228 ? -23.677 -11.442 42.240 1.00 60.59 228 GLU A O 1
ATOM 1714 N N . THR A 1 229 ? -23.848 -9.643 40.936 1.00 60.34 229 THR A N 1
ATOM 1715 C CA . THR A 1 229 ? -23.288 -8.707 41.911 1.00 60.34 229 THR A CA 1
ATOM 1716 C C . THR A 1 229 ? -24.410 -8.157 42.785 1.00 60.34 229 THR A C 1
AT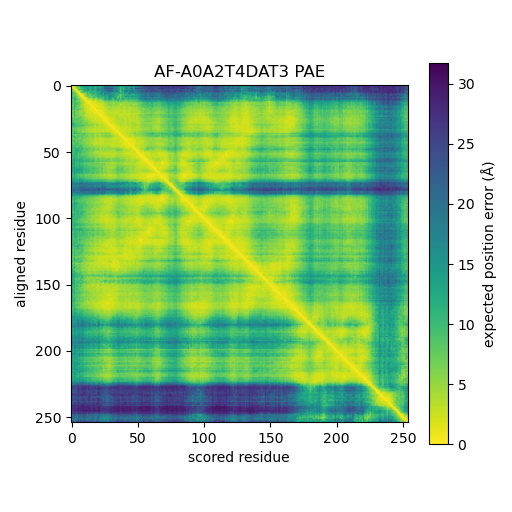OM 1718 O O . THR A 1 229 ? -25.401 -7.635 42.270 1.00 60.34 229 THR A O 1
ATOM 1721 N N . GLN A 1 230 ? -24.259 -8.231 44.113 1.00 58.16 230 GLN A N 1
ATOM 1722 C CA . GLN A 1 230 ? -25.152 -7.519 45.029 1.00 58.16 230 GLN A CA 1
ATOM 1723 C C . GLN A 1 230 ? -25.019 -6.007 44.795 1.00 58.16 230 GLN A C 1
ATOM 1725 O O . GLN A 1 230 ? -24.011 -5.410 45.161 1.00 58.16 230 GLN A O 1
ATOM 1730 N N . LEU A 1 231 ? -26.041 -5.410 44.178 1.00 65.56 231 LEU A N 1
ATOM 1731 C CA . LEU A 1 231 ? -26.152 -3.963 43.966 1.00 65.56 231 LEU A CA 1
ATOM 1732 C C . LEU A 1 231 ? -26.200 -3.226 45.309 1.00 65.56 231 LEU A C 1
ATOM 1734 O O . LEU A 1 231 ? -26.864 -3.697 46.247 1.00 65.56 231 LEU A O 1
ATOM 1738 N N . THR A 1 232 ? -25.557 -2.058 45.390 1.00 74.81 232 THR A N 1
ATOM 1739 C CA . THR A 1 232 ? -25.627 -1.229 46.600 1.00 74.81 232 THR A CA 1
ATOM 1740 C C . THR A 1 232 ? -27.053 -0.697 46.807 1.00 74.81 232 THR A C 1
ATOM 1742 O O . THR A 1 232 ? -27.857 -0.649 45.866 1.00 74.81 232 THR A O 1
ATOM 1745 N N . PRO A 1 233 ? -27.428 -0.310 48.041 1.00 74.44 233 PRO A N 1
ATOM 1746 C CA . PRO A 1 233 ? -28.730 0.295 48.299 1.00 74.44 233 PRO A CA 1
ATOM 1747 C C . PRO A 1 233 ? -29.014 1.524 47.420 1.00 74.44 233 PRO A C 1
ATOM 1749 O O . PRO A 1 233 ? -30.165 1.711 47.029 1.00 74.44 233 PRO A O 1
ATOM 1752 N N . GLU A 1 234 ? -27.995 2.321 47.062 1.00 75.81 234 GLU A N 1
ATOM 1753 C CA . GLU A 1 234 ? -28.167 3.482 46.175 1.00 75.81 234 GLU A CA 1
ATOM 1754 C C . GLU A 1 234 ? -28.510 3.076 44.732 1.00 75.81 234 GLU A C 1
ATOM 1756 O O . GLU A 1 234 ? -29.430 3.643 44.141 1.00 75.81 234 GLU A O 1
ATOM 1761 N N . GLU A 1 235 ? -27.839 2.060 44.177 1.00 69.06 235 GLU A N 1
ATOM 1762 C CA . GLU A 1 235 ? -28.122 1.541 42.829 1.00 69.06 235 GLU A CA 1
ATOM 1763 C C . GLU A 1 235 ? -29.508 0.894 42.751 1.00 69.06 235 GLU A C 1
ATOM 1765 O O . GLU A 1 235 ? -30.235 1.085 41.776 1.00 69.06 235 GLU A O 1
ATOM 1770 N N . LYS A 1 236 ? -29.927 0.179 43.805 1.00 70.81 236 LYS A N 1
ATOM 1771 C CA . LYS A 1 236 ? -31.300 -0.345 43.909 1.00 70.81 236 LYS A CA 1
ATOM 1772 C C . LYS A 1 236 ? -32.341 0.772 43.890 1.00 70.81 236 LYS A C 1
ATOM 1774 O O . LYS A 1 236 ? -33.399 0.594 43.289 1.00 70.81 236 LYS A O 1
ATOM 1779 N N . LEU A 1 237 ? -32.051 1.902 44.537 1.00 72.62 237 LEU A N 1
ATOM 1780 C CA . LEU A 1 237 ? -32.952 3.050 44.582 1.00 72.62 237 LEU A CA 1
ATOM 1781 C C . LEU A 1 237 ? -33.056 3.734 43.212 1.00 72.62 237 LEU A C 1
ATOM 1783 O O . LEU A 1 237 ? -34.162 3.962 42.728 1.00 72.62 237 LEU A O 1
ATOM 1787 N N . LEU A 1 238 ? -31.917 3.993 42.560 1.00 72.44 238 LEU A N 1
ATOM 1788 C CA . LEU A 1 238 ? -31.860 4.532 41.195 1.00 72.44 238 LEU A CA 1
ATOM 1789 C C . LEU A 1 238 ? -32.647 3.656 40.219 1.00 72.44 238 LEU A C 1
ATOM 1791 O O . LEU A 1 238 ? -33.470 4.145 39.449 1.00 72.44 238 LEU A O 1
ATOM 1795 N N . ARG A 1 239 ? -32.474 2.342 40.320 1.00 70.50 239 ARG A N 1
ATOM 1796 C CA . ARG A 1 239 ? -33.137 1.372 39.455 1.00 70.50 239 ARG A CA 1
ATOM 1797 C C . ARG A 1 239 ? -34.649 1.284 39.689 1.00 70.50 239 ARG A C 1
ATOM 1799 O O . ARG A 1 239 ? -35.402 1.100 38.738 1.00 70.50 239 ARG A O 1
ATOM 1806 N N . ALA A 1 240 ? -35.107 1.468 40.929 1.00 71.94 240 ALA A N 1
ATOM 1807 C CA . ALA A 1 240 ? -36.533 1.558 41.246 1.00 71.94 240 ALA A CA 1
ATOM 1808 C C . ALA A 1 240 ? -37.183 2.840 40.695 1.00 71.94 240 ALA A C 1
ATOM 1810 O O . ALA A 1 240 ? -38.367 2.826 40.365 1.00 71.94 240 ALA A O 1
ATOM 1811 N N . ILE A 1 241 ? -36.417 3.930 40.581 1.00 75.06 241 ILE A N 1
ATOM 1812 C CA . ILE A 1 241 ? -36.889 5.215 40.048 1.00 75.06 241 ILE A CA 1
ATOM 1813 C C . ILE A 1 241 ? -36.915 5.208 38.512 1.00 75.06 241 ILE A C 1
ATOM 1815 O O . ILE A 1 241 ? -37.888 5.673 37.924 1.00 75.06 241 ILE A O 1
ATOM 1819 N N . PHE A 1 242 ? -35.878 4.671 37.862 1.00 72.56 242 PHE A N 1
ATOM 1820 C CA . PHE A 1 242 ? -35.736 4.692 36.398 1.00 72.56 242 PHE A CA 1
ATOM 1821 C C . PHE A 1 242 ? -36.277 3.445 35.685 1.00 72.56 242 PHE A C 1
ATOM 1823 O O . PHE A 1 242 ? -36.409 3.447 34.465 1.00 72.56 242 PHE A O 1
ATOM 1830 N N . GLY A 1 243 ? -36.627 2.384 36.418 1.00 62.88 243 GLY A N 1
ATOM 1831 C CA . GLY A 1 243 ? -37.210 1.171 35.839 1.00 62.88 243 GLY A CA 1
ATOM 1832 C C . GLY A 1 243 ? -36.253 0.357 34.960 1.00 62.88 243 GLY A C 1
ATOM 1833 O O . GLY A 1 243 ? -36.705 -0.536 34.244 1.00 62.88 243 GLY A O 1
ATOM 1834 N N . GLU A 1 244 ? -34.945 0.628 35.008 1.00 57.59 244 GLU A N 1
ATOM 1835 C CA . GLU A 1 244 ? -33.941 -0.127 34.254 1.00 57.59 244 GLU A CA 1
ATOM 1836 C C . GLU A 1 244 ? -33.921 -1.596 34.708 1.00 57.59 244 GLU A C 1
ATOM 1838 O O . GLU A 1 244 ? -33.626 -1.940 35.859 1.00 57.59 244 GLU A O 1
ATOM 1843 N N . LYS A 1 245 ? -34.255 -2.515 33.797 1.00 55.50 245 LYS A N 1
ATOM 1844 C CA . LYS A 1 245 ? -34.006 -3.945 34.010 1.00 55.50 245 LYS A CA 1
ATOM 1845 C C . LYS A 1 245 ? -32.489 -4.160 34.005 1.00 55.50 245 LYS A C 1
ATOM 1847 O O . LYS A 1 245 ? -31.793 -3.575 33.188 1.00 55.50 245 LYS A O 1
ATOM 1852 N N . ALA A 1 246 ? -31.976 -4.978 34.924 1.00 52.41 246 ALA A N 1
ATOM 1853 C CA . ALA A 1 246 ? -30.567 -5.357 34.900 1.00 52.41 246 ALA A CA 1
ATOM 1854 C C . ALA A 1 246 ? -30.335 -6.101 33.598 1.00 52.41 246 ALA A C 1
ATOM 1856 O O . ALA A 1 246 ? -31.044 -7.070 33.329 1.00 52.41 246 ALA A O 1
ATOM 1857 N N . SER A 1 247 ? -29.350 -5.664 32.820 1.00 56.06 247 SER A N 1
ATOM 1858 C CA . SER A 1 247 ? -28.714 -6.590 31.904 1.00 56.06 247 SER A CA 1
ATOM 1859 C C . SER A 1 247 ? -27.791 -7.473 32.741 1.00 56.06 247 SER A C 1
ATOM 1861 O O . SER A 1 247 ? -26.859 -6.991 33.393 1.00 56.06 247 SER A O 1
ATOM 1863 N N . ASP A 1 248 ? -28.032 -8.780 32.707 1.00 60.00 248 ASP A N 1
ATOM 1864 C CA . ASP A 1 248 ? -27.151 -9.790 33.314 1.00 60.00 248 ASP A CA 1
ATOM 1865 C C . ASP A 1 248 ? -25.844 -9.960 32.515 1.00 60.00 248 ASP A C 1
ATOM 1867 O O . ASP A 1 248 ? -25.061 -10.879 32.731 1.00 60.00 248 ASP A O 1
ATOM 1871 N N . VAL A 1 249 ? -25.590 -9.055 31.569 1.00 59.44 249 VAL A N 1
ATOM 1872 C CA . VAL A 1 249 ? -24.531 -9.142 30.574 1.00 59.44 249 VAL A CA 1
ATOM 1873 C C . VAL A 1 249 ? -23.776 -7.813 30.520 1.00 59.44 249 VAL A C 1
ATOM 1875 O O . VAL A 1 249 ? -24.369 -6.734 30.635 1.00 59.44 249 VAL A O 1
ATOM 1878 N N . LYS A 1 250 ? -22.444 -7.882 30.428 1.00 67.12 250 LYS A N 1
ATOM 1879 C CA . LYS A 1 250 ? -21.547 -6.735 30.251 1.00 67.12 250 LYS A CA 1
ATOM 1880 C C . LYS A 1 250 ? -21.203 -6.578 28.782 1.00 67.12 250 LYS A C 1
ATOM 1882 O O . LYS A 1 250 ? -20.872 -7.565 28.133 1.00 67.12 250 LYS A O 1
ATOM 1887 N N . ASP A 1 251 ? -21.158 -5.334 28.335 1.00 64.50 251 ASP A N 1
ATOM 1888 C CA . ASP A 1 251 ? -20.478 -4.981 27.101 1.00 64.50 251 ASP A CA 1
ATOM 1889 C C . ASP A 1 251 ? -18.953 -5.159 27.256 1.00 64.50 251 ASP A C 1
ATOM 1891 O O . ASP A 1 251 ? -18.325 -4.596 28.165 1.00 64.50 251 ASP A O 1
ATOM 1895 N N . THR A 1 252 ? -18.374 -6.001 26.404 1.00 67.06 252 THR A N 1
ATOM 1896 C CA . THR A 1 252 ? -16.925 -6.163 26.206 1.00 67.06 252 THR A CA 1
ATOM 1897 C C . THR A 1 252 ? -16.574 -6.084 24.719 1.00 67.06 252 THR A C 1
ATOM 1899 O O . THR A 1 252 ? -15.592 -6.689 24.274 1.00 67.06 252 THR A O 1
ATOM 1902 N N . SER A 1 253 ? -17.391 -5.350 23.961 1.00 61.84 253 SER A N 1
ATOM 1903 C CA . SER A 1 253 ? -17.197 -5.074 22.544 1.00 61.84 253 SER A CA 1
ATOM 1904 C C . SER A 1 253 ? -15.874 -4.356 22.279 1.00 61.84 253 SER A C 1
ATOM 1906 O O . SER A 1 253 ? -15.244 -3.773 23.171 1.00 61.84 253 SER A O 1
ATOM 1908 N N . SER A 1 254 ? -15.382 -4.507 21.052 1.00 53.62 254 SER A N 1
ATOM 1909 C CA . SER A 1 254 ? -14.106 -3.962 20.581 1.00 53.62 254 SER A CA 1
ATOM 1910 C C . SER A 1 254 ? -14.244 -3.392 19.178 1.00 53.62 254 SER A C 1
ATOM 1912 O O . SER A 1 254 ? -15.151 -3.836 18.429 1.00 53.62 254 SER A O 1
#

Foldseek 3Di:
DLWDQCCVPDDPVVVVVVVVVLVVQAFAPDFDFDPGTNVCQLVCQLVVPQFDFAQAWAFWADDDQFKTKGQHDPVPDDDPDPSIDMDGWDDQDADPVQFGWGKGAPDDHGDTDGGGQTGIGIGCDDRSGRGRADDDDDDPDDDPCCPPDPHDDDDCVCVVVSRRPGDGHDDDDDDWQADPQGTKAWALPAPPDDVVLSVQADRRQAGDDPDDDDPPRFHIWIKAFADDDDDDPVVVVVCVVVVDDDDSIHTPTD

Nearest PDB structures (foldseek):
  8hkc-assembly1_C  TM=9.677E-01  e=3.137E-35  Escherichia coli K-12
  8to8-assembly1_I  TM=9.892E-01  e=5.937E-34  Escherichia coli K-12
  8igs-assembly1_I  TM=9.892E-01  e=1.711E-33  Escherichia coli K-12
  6n61-assembly1_C  TM=9.894E-01  e=2.042E-33  Escherichia coli
  5uaj-assembly2_I  TM=9.881E-01  e=2.583E-33  Escherichia coli K-12

Mean predicted aligned error: 9.84 Å

Solvent-accessible surface area (backbone atoms only — not comparable to full-atom values): 15185 Å² total; per-residue (Å²): 95,86,80,49,85,54,62,92,81,45,56,71,69,58,47,51,48,52,41,54,52,63,76,67,54,63,49,34,74,56,45,32,55,58,93,73,72,68,74,54,39,38,55,52,32,56,73,65,64,55,34,43,58,31,87,56,35,28,36,28,69,43,65,48,80,54,35,39,34,32,36,44,36,76,90,81,48,60,98,87,61,90,45,62,49,78,46,79,44,54,66,78,36,70,41,99,82,33,33,52,40,38,36,43,64,74,63,54,66,68,43,76,47,48,59,65,38,70,44,22,22,17,60,26,27,33,94,46,21,45,5,62,51,71,84,73,94,82,80,98,67,91,51,96,66,59,45,50,88,89,41,79,78,79,62,68,64,51,62,78,66,46,53,80,38,63,55,71,40,83,88,84,86,86,82,76,53,79,48,98,72,40,61,35,44,68,29,52,86,52,70,97,62,58,69,79,59,48,70,53,38,40,92,62,8,39,46,50,92,87,65,91,79,60,95,89,55,59,48,36,30,30,40,36,50,50,72,94,69,87,71,53,76,66,56,53,50,52,31,70,73,70,65,62,75,82,68,64,47,40,71,67,52,79

Secondary structure (DSSP, 8-state):
-TT-TTTTTS-HHHHHHHHHHHTTPPPBSS----SS--SHHHHHHHHTS-SEE-SS-EEEEEE-SSEEEEEE-GGG--TTS-SEEEEEPP-SEEPTTSBEE--EE---TT-EE-TT-EEEE-TTEETTEE--S-------S--TTTT-TT-----HHHHHTTTT-B-B---------EETTEE-EE-S--TT--HHHHTTB-TTSBBPTT----TT--SB-EEEEPP-----HHHHHHHHHH-PPPPSEEE---

Sequence (254 aa):
VCSSDLLEHDDANRALMGANMQRQAVPTLRSQVPLVGTGVERTVAQDSGFCVTARRGGVIESVDAARIVVRVNNEETEAGDAGVDIYNLTKYTRSNQNTCINQRSIVRQGDVIARGDVLADGPSVDLGELALGQNMRIAFMPWNGYNFEDSILISEKVVQEDRLTTIHIQELTCVARDTKLGSEEITADIPNVGESALSKLDESGIVYIGAEVGPGDILVGKVTPKGETQLTPEEKLLRAIFGEKASDVKDTSS

pLDDT: mean 84.97, std 10.86, range [44.75, 94.81]